Protein AF-A0A2E0R058-F1 (afdb_monomer_lite)

Radius of gyration: 31.72 Å; chains: 1; bounding box: 50×105×116 Å

Secondary structure (DSSP, 8-state):
--SSSSSSTTHHHHHHHHHHHHHHHHHHHHTTTTS--S-TTS-TTSHHHHHHHHHHHHHHHHHHTT--TT---TTS-----S---S------------------------------HHHHHHHHHHHHHHHHHS---SSPPPHHHHHHHHHHHHHHHHHHHHH-TT-HHHHHHHHHHHH-GGGT--HHHHHHHHHHHHHHHHHHTT-SS-SHHHHHHHHHHHHHHHHHHHHHHHTTPPPPHHHHHHHHHHHHHHHHHHHHHHHHHHHTT-GGGS-HHHHHHHHHHHHHHHHHHHHHHHHHHHHHHHHHHHHHHHHHHHTSS----

Foldseek 3Di:
DPPPVVVCPVVVVVVVVVVVVVVVVVVCVVVVNPPPDPCPPVLFPDPNLLVVLVVCLVVLVCVVCVLPLDCPPPPQPDPPPDPDDDDDDDDDDDDDDDDDDDDDDDDDPDPPDDDDPVRVVVVVVSVVVNVVSHDPDPDDQDPVNLLVSLVVSLVSLVSSCRSPVLDQSSLVSNLCLCCDVVSVHDPVSPVVSLVSLVVLLVVLVVDDADLRSLLSNLVSLVSNLCSVCVVCVVVVHQDALVSLVVSLVRSVVSLVSSVVNVVVCVVVCNLVVDDPVVNVVSVVSSVVSVVVSVVSVVSNVVNVVVVVVVVVVVVVVVVPPPPDD

Sequence (325 aa):
MNDLTKKSLWVIPVVAGVLLTASATGSLYDAGNLRHGNNVFAIERSAYGRLLARLSETTIDRVWHLGVEQIVPHNIPGHSDSHAGDTGHEHCDHDHGVCEHDDGHDEHVAKGPRKSPIEATKAWFDEMRVVKYTRTNPYAISERHSQMVKREIEEMLLKSYRMDPTHYGAYNSYHLFLTTYDFGGNDKKREHARLIAERTIAEVFKEKEDPEPWLTAASAAMNLFLLDTEKFTVEDKPIPSDILKLHQSRVGYCLAQFDQLQKQSEKLGIWENLSTERQIEITQRQRFAERTFVQFEAMIARADAAKSANDEGEVATSNGDEADN

Structure (mmCIF, N/CA/C/O backbone):
data_AF-A0A2E0R058-F1
#
_entry.id   AF-A0A2E0R058-F1
#
loop_
_atom_site.group_PDB
_atom_site.id
_atom_site.type_symbol
_atom_site.label_atom_id
_atom_site.label_alt_id
_atom_site.label_comp_id
_atom_site.label_asym_id
_atom_site.label_entity_id
_atom_site.label_seq_id
_atom_site.pdbx_PDB_ins_code
_atom_site.Cartn_x
_atom_site.Cartn_y
_atom_site.Cartn_z
_atom_site.occupancy
_atom_site.B_iso_or_equiv
_atom_site.auth_seq_id
_atom_site.auth_comp_id
_atom_site.auth_asym_id
_atom_site.auth_atom_id
_atom_site.pdbx_PDB_model_num
ATOM 1 N N . MET A 1 1 ? -2.812 -36.064 64.412 1.00 47.09 1 MET A N 1
ATOM 2 C CA . MET A 1 1 ? -3.807 -35.643 63.398 1.00 47.09 1 MET A CA 1
ATOM 3 C C . MET A 1 1 ? -4.156 -34.188 63.685 1.00 47.09 1 MET A C 1
ATOM 5 O O . MET A 1 1 ? -4.533 -33.927 64.811 1.00 47.09 1 MET A O 1
ATOM 9 N N . ASN A 1 2 ? -4.013 -33.169 62.842 1.00 48.72 2 ASN A N 1
ATOM 10 C CA . ASN A 1 2 ? -3.582 -33.033 61.453 1.00 48.72 2 ASN A CA 1
ATOM 11 C C . ASN A 1 2 ? -3.082 -31.582 61.291 1.00 48.72 2 ASN A C 1
ATOM 13 O O . ASN A 1 2 ? -3.895 -30.679 61.130 1.00 48.72 2 ASN A O 1
ATOM 17 N N . ASP A 1 3 ? -1.768 -31.357 61.349 1.00 51.78 3 ASP A N 1
ATOM 18 C CA . ASP A 1 3 ? -1.159 -30.042 61.051 1.00 51.78 3 ASP A CA 1
ATOM 19 C C . ASP A 1 3 ? -0.468 -30.028 59.668 1.00 51.78 3 ASP A C 1
ATOM 21 O O . ASP A 1 3 ? -0.062 -28.997 59.136 1.00 51.78 3 ASP A O 1
ATOM 25 N N . LEU A 1 4 ? -0.406 -31.202 59.026 1.00 50.75 4 LEU A N 1
ATOM 26 C CA . LEU A 1 4 ? 0.115 -31.401 57.672 1.00 50.75 4 LEU A CA 1
ATOM 27 C C . LEU A 1 4 ? -0.908 -31.086 56.568 1.00 50.75 4 LEU A C 1
ATOM 29 O O . LEU A 1 4 ? -0.511 -30.830 55.437 1.00 50.75 4 LEU A O 1
ATOM 33 N N . THR A 1 5 ? -2.210 -31.031 56.871 1.00 54.72 5 THR A N 1
ATOM 34 C CA . THR A 1 5 ? -3.259 -30.777 55.862 1.00 54.72 5 THR A CA 1
ATOM 35 C C . THR A 1 5 ? -3.515 -29.293 55.590 1.00 54.72 5 THR A C 1
ATOM 37 O O . THR A 1 5 ? -4.062 -28.954 54.546 1.00 54.72 5 THR A O 1
ATOM 40 N N . LYS A 1 6 ? -3.090 -28.377 56.473 1.00 52.78 6 LYS A N 1
ATOM 41 C CA . LYS A 1 6 ? -3.271 -26.925 56.266 1.00 52.78 6 LYS A CA 1
ATOM 42 C C . LYS A 1 6 ? -2.183 -26.288 55.399 1.00 52.78 6 LYS A C 1
ATOM 44 O O . LYS A 1 6 ? -2.440 -25.275 54.754 1.00 52.78 6 LYS A O 1
ATOM 49 N N . LYS A 1 7 ? -0.987 -26.886 55.333 1.00 52.06 7 LYS A N 1
ATOM 50 C CA . LYS A 1 7 ? 0.132 -26.356 54.533 1.00 52.06 7 LYS A CA 1
ATOM 51 C C . LYS A 1 7 ? 0.080 -26.755 53.052 1.00 52.06 7 LYS A C 1
ATOM 53 O O . LYS A 1 7 ? 0.729 -26.098 52.248 1.00 52.06 7 LYS A O 1
ATOM 58 N N . SER A 1 8 ? -0.716 -27.759 52.666 1.00 54.31 8 SER A N 1
ATOM 59 C CA . SER A 1 8 ? -0.834 -28.178 51.257 1.00 54.31 8 SER A CA 1
ATOM 60 C C . SER A 1 8 ? -1.959 -27.480 50.481 1.00 54.31 8 SER A C 1
ATOM 62 O O . SER A 1 8 ? -1.990 -27.571 49.256 1.00 54.31 8 SER A O 1
ATOM 64 N N . LEU A 1 9 ? -2.871 -26.765 51.153 1.00 55.97 9 LEU A N 1
ATOM 65 C CA . LEU A 1 9 ? -4.030 -26.147 50.494 1.00 55.97 9 LEU A CA 1
ATOM 66 C C . LEU A 1 9 ? -3.643 -24.946 49.608 1.00 55.97 9 LEU A C 1
ATOM 68 O O . LEU A 1 9 ? -4.310 -24.674 48.617 1.00 55.97 9 LEU A O 1
ATOM 72 N N . TRP A 1 10 ? -2.534 -24.270 49.917 1.00 58.44 10 TRP A N 1
ATOM 73 C CA . TRP A 1 10 ? -2.032 -23.121 49.149 1.00 58.44 10 TRP A CA 1
ATOM 74 C C . TRP A 1 10 ? -1.230 -23.514 47.904 1.00 58.44 10 TRP A C 1
ATOM 76 O O . TRP A 1 10 ? -1.052 -22.698 47.007 1.00 58.44 10 TRP A O 1
ATOM 86 N N . VAL A 1 11 ? -0.780 -24.768 47.812 1.00 70.06 11 VAL A N 1
ATOM 87 C CA . VAL A 1 11 ? -0.020 -25.258 46.651 1.00 70.06 11 VAL A CA 1
ATOM 88 C C . VAL A 1 11 ? -0.934 -25.406 45.433 1.00 70.06 11 VAL A C 1
ATOM 90 O O . VAL A 1 11 ? -0.530 -25.107 44.315 1.00 70.06 11 VAL A O 1
ATOM 93 N N . ILE A 1 12 ? -2.190 -25.797 45.653 1.00 71.06 12 ILE A N 1
ATOM 94 C CA . ILE A 1 12 ? -3.177 -26.031 44.593 1.00 71.06 12 ILE A CA 1
ATOM 95 C C . ILE A 1 12 ? -3.471 -24.761 43.768 1.00 71.06 12 ILE A C 1
ATOM 97 O O . ILE A 1 12 ? -3.334 -24.831 42.546 1.00 71.06 12 ILE A O 1
ATOM 101 N N . PRO A 1 13 ? -3.810 -23.593 44.355 1.00 72.06 13 PRO A N 1
ATOM 102 C CA . PRO A 1 13 ? -4.048 -22.381 43.570 1.00 72.06 13 PRO A CA 1
ATOM 103 C C . PRO A 1 13 ? -2.780 -21.847 42.892 1.00 72.06 13 PRO A C 1
ATOM 105 O O . PRO A 1 13 ? -2.871 -21.301 41.797 1.00 72.06 13 PRO A O 1
ATOM 108 N N . VAL A 1 14 ? -1.596 -22.043 43.484 1.00 75.12 14 VAL A N 1
ATOM 109 C CA . VAL A 1 14 ? -0.322 -21.633 42.866 1.00 75.12 14 VAL A CA 1
ATOM 110 C C . VAL A 1 14 ? -0.016 -22.487 41.638 1.00 75.12 14 VAL A C 1
ATOM 112 O O . VAL A 1 14 ? 0.281 -21.947 40.576 1.00 75.12 14 VAL A O 1
ATOM 115 N N . VAL A 1 15 ? -0.149 -23.811 41.742 1.00 77.38 15 VAL A N 1
ATOM 116 C CA . VAL A 1 15 ? 0.064 -24.725 40.611 1.00 77.38 15 VAL A CA 1
ATOM 117 C C . VAL A 1 15 ? -0.988 -24.502 39.521 1.00 77.38 15 VAL A C 1
ATOM 119 O O . VAL A 1 15 ? -0.637 -24.455 38.344 1.00 77.38 15 VAL A O 1
ATOM 122 N N . ALA A 1 16 ? -2.252 -24.278 39.893 1.00 74.00 16 ALA A N 1
ATOM 123 C CA . ALA A 1 16 ? -3.308 -23.932 38.942 1.00 74.00 16 ALA A CA 1
ATOM 124 C C . ALA A 1 16 ? -3.036 -22.593 38.234 1.00 74.00 16 ALA A C 1
ATOM 126 O O . ALA A 1 16 ? -3.212 -22.502 37.022 1.00 74.00 16 ALA A O 1
ATOM 127 N N . GLY A 1 17 ? -2.548 -21.579 38.957 1.00 70.31 17 GLY A N 1
ATOM 128 C CA . GLY A 1 17 ? -2.149 -20.295 38.380 1.00 70.31 17 GLY A CA 1
ATOM 129 C C . GLY A 1 17 ? -0.985 -20.431 37.398 1.00 70.31 17 GLY A C 1
ATOM 130 O O . GLY A 1 17 ? -1.048 -19.896 36.293 1.00 70.31 17 GLY A O 1
ATOM 131 N N . VAL A 1 18 ? 0.046 -21.205 37.750 1.00 75.88 18 VAL A N 1
ATOM 132 C CA . VAL A 1 18 ? 1.195 -21.467 36.865 1.00 75.88 18 VAL A CA 1
ATOM 133 C C . VAL A 1 18 ? 0.761 -22.220 35.606 1.00 75.88 18 VAL A C 1
ATOM 135 O O . VAL A 1 18 ? 1.152 -21.830 34.510 1.00 75.88 18 VAL A O 1
ATOM 138 N N . LEU A 1 19 ? -0.095 -23.239 35.732 1.00 74.00 19 LEU A N 1
ATOM 139 C CA . LEU A 1 19 ? -0.622 -23.990 34.587 1.00 74.00 19 LEU A CA 1
ATOM 140 C C . LEU A 1 19 ? -1.511 -23.129 33.679 1.00 74.00 19 LEU A C 1
ATOM 142 O O . LEU A 1 19 ? -1.370 -23.188 32.459 1.00 74.00 19 LEU A O 1
ATOM 146 N N . LEU A 1 20 ? -2.373 -22.281 34.249 1.00 72.94 20 LEU A N 1
ATOM 147 C CA . LEU A 1 20 ? -3.177 -21.324 33.481 1.00 72.94 20 LEU A CA 1
ATOM 148 C C . LEU A 1 20 ? -2.287 -20.338 32.722 1.00 72.94 20 LEU A C 1
ATOM 150 O O . LEU A 1 20 ? -2.477 -20.140 31.524 1.00 72.94 20 LEU A O 1
ATOM 154 N N . THR A 1 21 ? -1.261 -19.798 33.379 1.00 68.00 21 THR A N 1
ATOM 155 C CA . THR A 1 21 ? -0.327 -18.854 32.750 1.00 68.00 21 THR A CA 1
ATOM 156 C C . THR A 1 21 ? 0.491 -19.534 31.651 1.00 68.00 21 THR A C 1
ATOM 158 O O . THR A 1 21 ? 0.662 -18.958 30.578 1.00 68.00 21 THR A O 1
ATOM 161 N N . ALA A 1 22 ? 0.938 -20.775 31.869 1.00 67.44 22 ALA A N 1
ATOM 162 C CA . ALA A 1 22 ? 1.669 -21.580 30.889 1.00 67.44 22 ALA A CA 1
ATOM 163 C C . ALA A 1 22 ? 0.804 -21.950 29.670 1.00 67.44 22 ALA A C 1
ATOM 165 O O . ALA A 1 22 ? 1.270 -21.881 28.538 1.00 67.44 22 ALA A O 1
ATOM 166 N N . SER A 1 23 ? -0.473 -22.284 29.878 1.00 65.81 23 SER A N 1
ATOM 167 C CA . SER A 1 23 ? -1.405 -22.580 28.779 1.00 65.81 23 SER A CA 1
ATOM 168 C C . SER A 1 23 ? -1.752 -21.333 27.956 1.00 65.81 23 SER A C 1
ATOM 170 O O . SER A 1 23 ? -1.737 -21.379 26.726 1.00 65.81 23 SER A O 1
ATOM 172 N N . ALA A 1 24 ? -1.968 -20.191 28.618 1.00 62.81 24 ALA A N 1
ATOM 173 C CA . ALA A 1 24 ? -2.208 -18.915 27.955 1.00 62.81 24 ALA A CA 1
ATOM 174 C C . ALA A 1 24 ? -0.978 -18.472 27.147 1.00 62.81 24 ALA A C 1
ATOM 176 O O . ALA A 1 24 ? -1.108 -18.117 25.976 1.00 62.81 24 ALA A O 1
ATOM 177 N N . THR A 1 25 ? 0.223 -18.568 27.728 1.00 58.34 25 THR A N 1
ATOM 178 C CA . THR A 1 25 ? 1.480 -18.248 27.028 1.00 58.34 25 THR A CA 1
ATOM 179 C C . THR A 1 25 ? 1.792 -19.224 25.899 1.00 58.34 25 THR A C 1
ATOM 181 O O . THR A 1 25 ? 2.236 -18.772 24.849 1.00 58.34 25 THR A O 1
ATOM 184 N N . GLY A 1 26 ? 1.486 -20.516 26.047 1.00 59.69 26 GLY A N 1
ATOM 185 C CA . GLY A 1 26 ? 1.586 -21.501 24.965 1.00 59.69 26 GLY A CA 1
ATOM 186 C C . GLY A 1 26 ? 0.698 -21.142 23.771 1.00 59.69 26 GLY A C 1
ATOM 187 O O . GLY A 1 26 ? 1.184 -21.089 22.645 1.00 59.69 26 GLY A O 1
ATOM 188 N N . SER A 1 27 ? -0.564 -20.768 24.017 1.00 58.78 27 SER A N 1
ATOM 189 C CA . SER A 1 27 ? -1.477 -20.337 22.944 1.00 58.78 27 SER A CA 1
ATOM 190 C C . SER A 1 27 ? -1.024 -19.045 22.247 1.00 58.78 27 SER A C 1
ATOM 192 O O . SER A 1 27 ? -1.210 -18.883 21.042 1.00 58.78 27 SER A O 1
ATOM 194 N N . LEU A 1 28 ? -0.367 -18.138 22.981 1.00 52.81 28 LEU A N 1
ATOM 195 C CA . LEU A 1 28 ? 0.214 -16.910 22.431 1.00 52.81 28 LEU A CA 1
ATOM 196 C C . LEU A 1 28 ? 1.496 -17.179 21.627 1.00 52.81 28 LEU A C 1
ATOM 198 O O . LEU A 1 28 ? 1.813 -16.422 20.704 1.00 52.81 28 LEU A O 1
ATOM 202 N N . TYR A 1 29 ? 2.223 -18.246 21.966 1.00 53.34 29 TYR A N 1
ATOM 203 C CA . TYR A 1 29 ? 3.424 -18.680 21.258 1.00 53.34 29 TYR A CA 1
ATOM 204 C C . TYR A 1 29 ? 3.069 -19.342 19.923 1.00 53.34 29 TYR A C 1
ATOM 206 O O . TYR A 1 29 ? 3.609 -18.943 18.891 1.00 53.34 29 TYR A O 1
ATOM 214 N N . ASP A 1 30 ? 2.092 -20.254 19.924 1.00 52.00 30 ASP A N 1
ATOM 215 C CA . ASP A 1 30 ? 1.587 -20.908 18.707 1.00 52.00 30 ASP A CA 1
ATOM 216 C C . ASP A 1 30 ? 0.900 -19.919 17.750 1.00 52.00 30 ASP A C 1
ATOM 218 O O . ASP A 1 30 ? 0.968 -20.078 16.533 1.00 52.00 30 ASP A O 1
ATOM 222 N N . ALA A 1 31 ? 0.317 -18.833 18.272 1.00 56.31 31 ALA A N 1
ATOM 223 C CA . ALA A 1 31 ? -0.240 -17.744 17.465 1.00 56.31 31 ALA A CA 1
ATOM 224 C C . ALA A 1 31 ? 0.822 -16.817 16.827 1.00 56.31 31 ALA A C 1
ATOM 226 O O . ALA A 1 31 ? 0.469 -15.863 16.131 1.00 56.31 31 ALA A O 1
ATOM 227 N N . GLY A 1 32 ? 2.120 -17.038 17.074 1.00 43.53 32 GLY A N 1
ATOM 228 C CA . GLY A 1 32 ? 3.204 -16.199 16.549 1.00 43.53 32 GLY A CA 1
ATOM 229 C C . GLY A 1 32 ? 3.298 -14.799 17.178 1.00 43.53 32 GLY A C 1
ATOM 230 O O . GLY A 1 32 ? 4.091 -13.974 16.718 1.00 43.53 32 GLY A O 1
ATOM 231 N N . ASN A 1 33 ? 2.534 -14.531 18.244 1.00 49.38 33 ASN A N 1
ATOM 232 C CA . ASN A 1 33 ? 2.459 -13.232 18.924 1.00 49.38 33 ASN A CA 1
ATOM 233 C C . ASN A 1 33 ? 3.582 -13.004 19.954 1.00 49.38 33 ASN A C 1
ATOM 235 O O . ASN A 1 33 ? 3.730 -11.892 20.453 1.00 49.38 33 ASN A O 1
ATOM 239 N N . LEU A 1 34 ? 4.399 -14.023 20.250 1.00 44.69 34 LEU A N 1
ATOM 240 C CA . LEU A 1 34 ? 5.554 -13.942 21.160 1.00 44.69 34 LEU A CA 1
ATOM 241 C C . LEU A 1 34 ? 6.915 -13.951 20.443 1.00 44.69 34 LEU A C 1
ATOM 243 O O . LEU A 1 34 ? 7.946 -14.253 21.050 1.00 44.69 34 LEU A O 1
ATOM 247 N N . ARG A 1 35 ? 6.975 -13.563 19.161 1.00 44.94 35 ARG A N 1
ATOM 248 C CA . ARG A 1 35 ? 8.249 -13.056 18.630 1.00 44.94 35 ARG A CA 1
ATOM 249 C C . ARG A 1 35 ? 8.617 -11.830 19.465 1.00 44.94 35 ARG A C 1
ATOM 251 O O . ARG A 1 35 ? 7.811 -10.913 19.545 1.00 44.94 35 ARG A O 1
ATOM 258 N N . HIS A 1 36 ? 9.798 -11.843 20.088 1.00 42.72 36 HIS A N 1
ATOM 259 C CA . HIS A 1 36 ? 10.403 -10.739 20.848 1.00 42.72 36 HIS A CA 1
ATOM 260 C C . HIS A 1 36 ? 10.494 -9.449 19.999 1.00 42.72 36 HIS A C 1
ATOM 262 O O . HIS A 1 36 ? 11.551 -9.065 19.508 1.00 42.72 36 HIS A O 1
ATOM 268 N N . GLY A 1 37 ? 9.363 -8.792 19.775 1.00 48.62 37 GLY A N 1
ATOM 269 C CA . GLY A 1 37 ? 9.267 -7.380 19.460 1.00 48.62 37 GLY A CA 1
ATOM 270 C C . GLY A 1 37 ? 9.041 -6.638 20.769 1.00 48.62 37 GLY A C 1
ATOM 271 O O . GLY A 1 37 ? 8.449 -7.186 21.698 1.00 48.62 37 GLY A O 1
ATOM 272 N N . ASN A 1 38 ? 9.495 -5.392 20.854 1.00 56.06 38 ASN A N 1
ATOM 273 C CA . ASN A 1 38 ? 9.274 -4.501 21.997 1.00 56.06 38 ASN A CA 1
ATOM 274 C C . ASN A 1 38 ? 7.786 -4.091 22.149 1.00 56.06 38 ASN A C 1
ATOM 276 O O . ASN A 1 38 ? 7.480 -2.922 22.363 1.00 56.06 38 ASN A O 1
ATOM 280 N N . ASN A 1 39 ? 6.843 -5.029 22.031 1.00 64.50 39 ASN A N 1
ATOM 281 C CA . ASN A 1 39 ? 5.405 -4.821 22.160 1.00 64.50 39 ASN A CA 1
ATOM 282 C C . ASN A 1 39 ? 4.930 -5.171 23.582 1.00 64.50 39 ASN A C 1
ATOM 284 O O . ASN A 1 39 ? 4.022 -5.976 23.775 1.00 64.50 39 ASN A O 1
ATOM 288 N N . VAL A 1 40 ? 5.578 -4.579 24.591 1.00 65.75 40 VAL A N 1
ATOM 289 C CA . VAL A 1 40 ? 5.377 -4.893 26.024 1.00 65.75 40 VAL A CA 1
ATOM 290 C C . VAL A 1 40 ? 3.920 -4.699 26.471 1.00 65.75 40 VAL A C 1
ATOM 292 O O . VAL A 1 40 ? 3.457 -5.373 27.384 1.00 65.75 40 VAL A O 1
ATOM 295 N N . PHE A 1 41 ? 3.180 -3.818 25.796 1.00 75.56 41 PHE A N 1
ATOM 296 C CA . PHE A 1 41 ? 1.783 -3.501 26.104 1.00 75.56 41 PHE A CA 1
ATOM 297 C C . PHE A 1 41 ? 0.771 -4.101 25.118 1.00 75.56 41 PHE A C 1
ATOM 299 O O . PHE A 1 41 ? -0.396 -3.726 25.163 1.00 75.56 41 PHE A O 1
ATOM 306 N N . ALA A 1 42 ? 1.202 -4.985 24.210 1.00 78.25 42 ALA A N 1
ATOM 307 C CA . ALA A 1 42 ? 0.355 -5.525 23.142 1.00 78.25 42 ALA A CA 1
ATOM 308 C C . ALA A 1 42 ? -0.369 -4.431 22.320 1.00 78.25 42 ALA A C 1
ATOM 310 O O . ALA A 1 42 ? -1.472 -4.643 21.826 1.00 78.25 42 ALA A O 1
ATOM 311 N N . ILE A 1 43 ? 0.242 -3.247 22.181 1.00 83.00 43 ILE A N 1
ATOM 312 C CA . ILE A 1 43 ? -0.334 -2.111 21.450 1.00 83.00 43 ILE A CA 1
ATOM 313 C C . ILE A 1 43 ? -0.323 -2.397 19.951 1.00 83.00 43 ILE A C 1
ATOM 315 O O . ILE A 1 43 ? -1.307 -2.095 19.276 1.00 83.00 43 ILE A O 1
ATOM 319 N N . GLU A 1 44 ? 0.753 -2.985 19.420 1.00 85.56 44 GLU A N 1
ATOM 320 C CA . GLU A 1 44 ? 0.813 -3.314 17.993 1.00 85.56 44 GLU A CA 1
ATOM 321 C C . GLU A 1 44 ? -0.330 -4.267 17.628 1.00 85.56 44 GLU A C 1
ATOM 323 O O . GLU A 1 44 ? -0.535 -5.274 18.308 1.00 85.56 44 GLU A O 1
ATOM 328 N N . ARG A 1 45 ? -1.064 -3.943 16.555 1.00 83.62 45 ARG A N 1
ATOM 329 C CA . ARG A 1 45 ? -2.203 -4.709 16.020 1.00 83.62 45 ARG A CA 1
ATOM 330 C C . ARG A 1 45 ? -3.441 -4.769 16.923 1.00 83.62 45 ARG A C 1
ATOM 332 O O . ARG A 1 45 ? -4.419 -5.416 16.560 1.00 83.62 45 ARG A O 1
ATOM 339 N N . SER A 1 46 ? -3.435 -4.087 18.068 1.00 85.06 46 SER A N 1
ATOM 340 C CA . SER A 1 46 ? -4.635 -3.894 18.893 1.00 85.06 46 SER A CA 1
ATOM 341 C C . SER A 1 46 ? -5.533 -2.793 18.325 1.00 85.06 46 SER A C 1
ATOM 343 O O . SER A 1 46 ? -5.083 -1.975 17.525 1.00 85.06 46 SER A O 1
ATOM 345 N N . ALA A 1 47 ? -6.776 -2.690 18.805 1.00 82.88 47 ALA A N 1
ATOM 346 C CA . ALA A 1 47 ? -7.663 -1.572 18.469 1.00 82.88 47 ALA A CA 1
ATOM 347 C C . ALA A 1 47 ? -7.031 -0.197 18.781 1.00 82.88 47 ALA A C 1
ATOM 349 O O . ALA A 1 47 ? -7.164 0.743 17.999 1.00 82.88 47 ALA A O 1
ATOM 350 N N . TYR A 1 48 ? -6.273 -0.092 19.881 1.00 85.00 48 TYR A N 1
ATOM 351 C CA . TYR A 1 48 ? -5.514 1.117 20.211 1.00 85.00 48 TYR A CA 1
ATOM 352 C C . TYR A 1 48 ? -4.368 1.363 19.228 1.00 85.00 48 TYR A C 1
ATOM 354 O O . TYR A 1 48 ? -4.146 2.501 18.827 1.00 85.00 48 TYR A O 1
ATOM 362 N N . GLY A 1 49 ? -3.670 0.307 18.804 1.00 84.75 49 GLY A N 1
ATOM 363 C CA . GLY A 1 49 ? -2.667 0.378 17.744 1.00 84.75 49 GLY A CA 1
ATOM 364 C C . GLY A 1 49 ? -3.257 0.922 16.447 1.00 84.75 49 GLY A C 1
ATOM 365 O O . GLY A 1 49 ? -2.730 1.890 15.909 1.00 84.75 49 GLY A O 1
ATOM 366 N N . ARG A 1 50 ? -4.398 0.384 16.002 1.00 85.75 50 ARG A N 1
ATOM 367 C CA . ARG A 1 50 ? -5.110 0.861 14.803 1.00 85.75 50 ARG A CA 1
ATOM 368 C C . ARG A 1 50 ? -5.486 2.338 14.897 1.00 85.75 50 ARG A C 1
ATOM 370 O O . ARG A 1 50 ? -5.233 3.104 13.969 1.00 85.75 50 ARG A O 1
ATOM 377 N N . LEU A 1 51 ? -6.006 2.770 16.048 1.00 84.69 51 LEU A N 1
ATOM 378 C CA . LEU A 1 51 ? -6.305 4.182 16.291 1.00 84.69 51 LEU A CA 1
ATOM 379 C C . LEU A 1 51 ? -5.044 5.056 16.209 1.00 84.69 51 LEU A C 1
ATOM 381 O O . LEU A 1 51 ? -5.057 6.096 15.555 1.00 84.69 51 LEU A O 1
ATOM 385 N N . LEU A 1 52 ? -3.948 4.641 16.849 1.00 84.06 52 LEU A N 1
ATOM 386 C CA . LEU A 1 52 ? -2.684 5.382 16.831 1.00 84.06 52 LEU A CA 1
ATOM 387 C C . LEU A 1 52 ? -2.056 5.432 15.431 1.00 84.06 52 LEU A C 1
ATOM 389 O O . LEU A 1 52 ? -1.554 6.485 15.035 1.00 84.06 52 LEU A O 1
ATOM 393 N N . ALA A 1 53 ? -2.121 4.337 14.669 1.00 84.88 53 ALA A N 1
ATOM 394 C CA . ALA A 1 53 ? -1.680 4.289 13.278 1.00 84.88 53 ALA A CA 1
ATOM 395 C C . ALA A 1 53 ? -2.454 5.309 12.435 1.00 84.88 53 ALA A C 1
ATOM 397 O O . ALA A 1 53 ? -1.853 6.136 11.751 1.00 84.88 53 ALA A O 1
ATOM 398 N N . ARG A 1 54 ? -3.780 5.348 12.579 1.00 82.06 54 ARG A N 1
ATOM 399 C CA . ARG A 1 54 ? -4.630 6.305 11.868 1.00 82.06 54 ARG A CA 1
ATOM 400 C C . ARG A 1 54 ? -4.358 7.757 12.263 1.00 82.06 54 ARG A C 1
ATOM 402 O O . ARG A 1 54 ? -4.228 8.623 11.406 1.00 82.06 54 ARG A O 1
ATOM 409 N N . LEU A 1 55 ? -4.180 8.037 13.554 1.00 80.44 55 LEU A N 1
ATOM 410 C CA . LEU A 1 55 ? -3.812 9.380 14.024 1.00 80.44 55 LEU A CA 1
ATOM 411 C C . LEU A 1 55 ? -2.445 9.836 13.490 1.00 80.44 55 LEU A C 1
ATOM 413 O O . LEU A 1 55 ? -2.223 11.033 13.287 1.00 80.44 55 LEU A O 1
ATOM 417 N N . SER A 1 56 ? -1.534 8.895 13.236 1.00 76.62 56 SER A N 1
ATOM 418 C CA . SER A 1 56 ? -0.213 9.205 12.690 1.00 76.62 56 SER A CA 1
ATOM 419 C C . SER A 1 56 ? -0.229 9.602 11.208 1.00 76.62 56 SER A C 1
ATOM 421 O O . SER A 1 56 ? 0.727 10.237 10.770 1.00 76.62 56 SER A O 1
ATOM 423 N N . GLU A 1 57 ? -1.305 9.332 10.458 1.00 70.25 57 GLU A N 1
ATOM 424 C CA . GLU A 1 57 ? -1.424 9.646 9.022 1.00 70.25 57 GLU A CA 1
ATOM 425 C C . GLU A 1 57 ? -1.202 11.140 8.737 1.00 70.25 57 GLU A C 1
ATOM 427 O O . GLU A 1 57 ? -0.400 11.504 7.884 1.00 70.25 57 GLU A O 1
ATOM 432 N N . THR A 1 58 ? -1.784 12.024 9.554 1.00 63.28 58 THR A N 1
ATOM 433 C CA . THR A 1 58 ? -1.576 13.485 9.453 1.00 63.28 58 THR A CA 1
ATOM 434 C C . THR A 1 58 ? -0.132 13.917 9.719 1.00 63.28 58 THR A C 1
ATOM 436 O O . THR A 1 58 ? 0.346 14.936 9.220 1.00 63.28 58 THR A O 1
ATOM 439 N N . THR A 1 59 ? 0.583 13.154 10.546 1.00 60.78 59 THR A N 1
ATOM 440 C CA . THR A 1 59 ? 1.983 13.428 10.876 1.00 60.78 59 THR A CA 1
ATOM 441 C C . THR A 1 59 ? 2.899 12.912 9.773 1.00 60.78 59 THR A C 1
ATOM 443 O O . THR A 1 59 ? 3.913 13.547 9.497 1.00 60.78 59 THR A O 1
ATOM 446 N N . ILE A 1 60 ? 2.512 11.809 9.133 1.00 60.00 60 ILE A N 1
ATOM 447 C CA . ILE A 1 60 ? 3.171 11.202 7.981 1.00 60.00 60 ILE A CA 1
ATOM 448 C C . ILE A 1 60 ? 3.034 12.088 6.739 1.00 60.00 60 ILE A C 1
ATOM 450 O O . ILE A 1 60 ? 4.048 12.369 6.115 1.00 60.00 60 ILE A O 1
ATOM 454 N N . ASP A 1 61 ? 1.840 12.599 6.436 1.00 57.69 61 ASP A N 1
ATOM 455 C CA . ASP A 1 61 ? 1.586 13.521 5.317 1.00 57.69 61 ASP A CA 1
ATOM 456 C C . ASP A 1 61 ? 2.433 14.806 5.423 1.00 57.69 61 ASP A C 1
ATOM 458 O O . ASP A 1 61 ? 3.151 15.192 4.499 1.00 57.69 61 ASP A O 1
ATOM 462 N N . ARG A 1 62 ? 2.492 15.392 6.630 1.00 56.59 62 ARG A N 1
ATOM 463 C CA . ARG A 1 62 ? 3.368 16.537 6.952 1.00 56.59 62 ARG A CA 1
ATOM 464 C C . ARG A 1 62 ? 4.840 16.257 6.642 1.00 56.59 62 ARG A C 1
ATOM 466 O O . ARG A 1 62 ? 5.577 17.129 6.194 1.00 56.59 62 ARG A O 1
ATOM 473 N N . VAL A 1 63 ? 5.270 15.048 6.963 1.00 56.62 63 VAL A N 1
ATOM 474 C CA . VAL A 1 63 ? 6.639 14.563 6.823 1.00 56.62 63 VAL A CA 1
ATOM 475 C C . VAL A 1 63 ? 6.968 14.218 5.365 1.00 56.62 63 VAL A C 1
ATOM 477 O O . VAL A 1 63 ? 8.091 14.448 4.916 1.00 56.62 63 VAL A O 1
ATOM 480 N N . TRP A 1 64 ? 5.977 13.717 4.627 1.00 58.47 64 TRP A N 1
ATOM 481 C CA . TRP A 1 64 ? 6.060 13.309 3.229 1.00 58.47 64 TRP A CA 1
ATOM 482 C C . TRP A 1 64 ? 6.329 14.489 2.299 1.00 58.47 64 TRP A C 1
ATOM 484 O O . TRP A 1 64 ? 7.148 14.413 1.387 1.00 58.47 64 TRP A O 1
ATOM 494 N N . HIS A 1 65 ? 5.720 15.629 2.606 1.00 57.38 65 HIS A N 1
ATOM 495 C CA . HIS A 1 65 ? 5.973 16.889 1.926 1.00 57.38 65 HIS A CA 1
ATOM 496 C C . HIS A 1 65 ? 7.289 17.562 2.357 1.00 57.38 65 HIS A C 1
ATOM 498 O O . HIS A 1 65 ? 7.448 18.748 2.117 1.00 57.38 65 HIS A O 1
ATOM 504 N N . LEU A 1 66 ? 8.230 16.849 2.999 1.00 51.62 66 LEU A N 1
ATOM 505 C CA . LEU A 1 66 ? 9.460 17.399 3.607 1.00 51.62 66 LEU A CA 1
ATOM 506 C C . LEU A 1 66 ? 9.196 18.479 4.669 1.00 51.62 66 LEU A C 1
ATOM 508 O O . LEU A 1 66 ? 10.117 19.185 5.070 1.00 51.62 66 LEU A O 1
ATOM 512 N N . GLY A 1 67 ? 7.945 18.621 5.117 1.00 42.28 67 GLY A N 1
ATOM 513 C CA . GLY A 1 67 ? 7.461 19.903 5.595 1.00 42.28 67 GLY A CA 1
ATOM 514 C C . GLY A 1 67 ? 7.725 20.973 4.543 1.00 42.28 67 GLY A C 1
ATOM 515 O O . GLY A 1 67 ? 8.667 21.739 4.708 1.00 42.28 67 GLY A O 1
ATOM 516 N N . VAL A 1 68 ? 6.920 21.050 3.471 1.00 40.62 68 VAL A N 1
ATOM 517 C CA . VAL A 1 68 ? 6.927 22.242 2.619 1.00 40.62 68 VAL A CA 1
ATOM 518 C C . VAL A 1 68 ? 6.725 23.386 3.593 1.00 40.62 68 VAL A C 1
ATOM 520 O O . VAL A 1 68 ? 5.688 23.478 4.255 1.00 40.62 68 VAL A O 1
ATOM 523 N N . GLU A 1 69 ? 7.774 24.190 3.712 1.00 45.84 69 GLU A N 1
ATOM 524 C CA . GLU A 1 69 ? 8.017 25.212 4.723 1.00 45.84 69 GLU A CA 1
ATOM 525 C C . GLU A 1 69 ? 7.029 26.392 4.605 1.00 45.84 69 GLU A C 1
ATOM 527 O O . GLU A 1 69 ? 7.344 27.507 5.005 1.00 45.84 69 GLU A O 1
ATOM 532 N N . GLN A 1 70 ? 5.841 26.178 4.023 1.00 37.91 70 GLN A N 1
ATOM 533 C CA . GLN A 1 70 ? 4.848 27.212 3.756 1.00 37.91 70 GLN A CA 1
ATOM 534 C C . GLN A 1 70 ? 3.437 26.728 3.375 1.00 37.91 70 GLN A C 1
ATOM 536 O O . GLN A 1 70 ? 2.642 27.544 2.920 1.00 37.91 70 GLN A O 1
ATOM 541 N N . ILE A 1 71 ? 3.054 25.458 3.566 1.00 41.25 71 ILE A N 1
ATOM 542 C CA . ILE A 1 71 ? 1.630 25.090 3.420 1.00 41.25 71 ILE A CA 1
ATOM 543 C C . ILE A 1 71 ? 0.986 25.138 4.798 1.00 41.25 71 ILE A C 1
ATOM 545 O O . ILE A 1 71 ? 0.760 24.130 5.466 1.00 41.25 71 ILE A O 1
ATOM 549 N N . VAL A 1 72 ? 0.668 26.360 5.224 1.00 42.19 72 VAL A N 1
ATOM 550 C CA . VAL A 1 72 ? -0.505 26.567 6.069 1.00 42.19 72 VAL A CA 1
ATOM 551 C C . VAL A 1 72 ? -1.648 25.823 5.358 1.00 42.19 72 VAL A C 1
ATOM 553 O O . VAL A 1 72 ? -1.885 26.119 4.186 1.00 42.19 72 VAL A O 1
ATOM 556 N N . PRO A 1 73 ? -2.305 24.816 5.974 1.00 44.69 73 PRO A N 1
ATOM 557 C CA . PRO A 1 73 ? -3.435 24.139 5.348 1.00 44.69 73 PRO A CA 1
ATOM 558 C C . PRO A 1 73 ? -4.365 25.198 4.765 1.00 44.69 73 PRO A C 1
ATOM 560 O O . PRO A 1 73 ? -4.683 26.139 5.487 1.00 44.69 73 PRO A O 1
ATOM 563 N N . HIS A 1 74 ? -4.810 25.062 3.513 1.00 41.59 74 HIS A N 1
ATOM 564 C CA . HIS A 1 74 ? -5.632 26.072 2.814 1.00 41.59 74 HIS A CA 1
ATOM 565 C C . HIS A 1 74 ? -6.952 26.437 3.537 1.00 41.59 74 HIS A C 1
ATOM 567 O O . HIS A 1 74 ? -7.688 27.316 3.105 1.00 41.59 74 HIS A O 1
ATOM 573 N N . ASN A 1 75 ? -7.233 25.776 4.663 1.00 44.19 75 ASN A N 1
ATOM 574 C CA . ASN A 1 75 ? -8.373 25.978 5.547 1.00 44.19 75 ASN A CA 1
ATOM 575 C C . ASN A 1 75 ? -8.031 26.804 6.805 1.00 44.19 75 ASN A C 1
ATOM 577 O O . ASN A 1 75 ? -8.904 27.019 7.645 1.00 44.19 75 ASN A O 1
ATOM 581 N N . ILE A 1 76 ? -6.774 27.215 6.992 1.00 44.69 76 ILE A N 1
ATOM 582 C CA . ILE A 1 76 ? -6.389 28.202 8.002 1.00 44.69 76 ILE A CA 1
ATOM 583 C C . ILE A 1 76 ? -6.275 29.537 7.258 1.00 44.69 76 ILE A C 1
ATOM 585 O O . ILE A 1 76 ? -5.462 29.631 6.339 1.00 44.69 76 ILE A O 1
ATOM 589 N N . PRO A 1 77 ? -7.063 30.564 7.617 1.00 39.53 77 PRO A N 1
ATOM 590 C CA . PRO A 1 77 ? -6.892 31.900 7.066 1.00 39.53 77 PRO A CA 1
ATOM 591 C C . PRO A 1 77 ? -5.542 32.451 7.541 1.00 39.53 77 PRO A C 1
ATOM 593 O O . PRO A 1 77 ? -5.429 33.046 8.610 1.00 39.53 77 PRO A O 1
ATOM 596 N N . GLY A 1 78 ? -4.492 32.178 6.773 1.00 39.31 78 GLY A N 1
ATOM 597 C CA . GLY A 1 78 ? -3.208 32.840 6.910 1.00 39.31 78 GLY A CA 1
ATOM 598 C C . GLY A 1 78 ? -3.323 34.232 6.307 1.00 39.31 78 GLY A C 1
ATOM 599 O O . GLY A 1 78 ? -3.832 34.387 5.201 1.00 39.31 78 GLY A O 1
ATOM 600 N N . HIS A 1 79 ? -2.858 35.250 7.024 1.00 40.41 79 HIS A N 1
ATOM 601 C CA . HIS A 1 79 ? -2.525 36.536 6.421 1.00 40.41 79 HIS A CA 1
ATOM 602 C C . HIS A 1 79 ? -1.356 36.330 5.453 1.00 40.41 79 HIS A C 1
ATOM 604 O O . HIS A 1 79 ? -0.193 36.478 5.818 1.00 40.41 79 HIS A O 1
ATOM 610 N N . SER A 1 80 ? -1.671 35.926 4.229 1.00 37.41 80 SER A N 1
ATOM 611 C CA . SER A 1 80 ? -0.765 35.951 3.090 1.00 37.41 80 SER A CA 1
ATOM 612 C C . SER A 1 80 ? -1.026 37.227 2.294 1.00 37.41 80 SER A C 1
ATOM 614 O O . SER A 1 80 ? -1.539 37.144 1.192 1.00 37.41 80 SER A O 1
ATOM 616 N N . ASP A 1 81 ? -0.718 38.390 2.870 1.00 38.47 81 ASP A N 1
ATOM 617 C CA . ASP A 1 81 ? -0.699 39.676 2.159 1.00 38.47 81 ASP A CA 1
ATOM 618 C C . ASP A 1 81 ? 0.351 40.595 2.799 1.00 38.47 81 ASP A C 1
ATOM 620 O O . ASP A 1 81 ? 0.050 41.466 3.612 1.00 38.47 81 ASP A O 1
ATOM 624 N N . SER A 1 82 ? 1.622 40.374 2.462 1.00 34.91 82 SER A N 1
ATOM 625 C CA . SER A 1 82 ? 2.654 41.419 2.568 1.00 34.91 82 SER A CA 1
ATOM 626 C C . SER A 1 82 ? 3.851 41.214 1.631 1.00 34.91 82 SER A C 1
ATOM 628 O O . SER A 1 82 ? 4.895 41.833 1.822 1.00 34.91 82 SER A O 1
ATOM 630 N N . HIS A 1 83 ? 3.706 40.400 0.580 1.00 37.81 83 HIS A N 1
ATOM 631 C CA . HIS A 1 83 ? 4.699 40.295 -0.490 1.00 37.81 83 HIS A CA 1
ATOM 632 C C . HIS A 1 83 ? 4.015 40.215 -1.859 1.00 37.81 83 HIS A C 1
ATOM 634 O O . HIS A 1 83 ? 4.006 39.176 -2.508 1.00 37.81 83 HIS A O 1
ATOM 640 N N . ALA A 1 84 ? 3.445 41.334 -2.296 1.00 34.38 84 ALA A N 1
ATOM 641 C CA . ALA A 1 84 ? 3.156 41.584 -3.702 1.00 34.38 84 ALA A CA 1
ATOM 642 C C . ALA A 1 84 ? 3.305 43.085 -3.949 1.00 34.38 84 ALA A C 1
ATOM 644 O O . ALA A 1 84 ? 2.463 43.881 -3.542 1.00 34.38 84 ALA A O 1
ATOM 645 N N . GLY A 1 85 ? 4.424 43.474 -4.550 1.00 30.88 85 GLY A N 1
ATOM 646 C CA . GLY A 1 85 ? 4.677 44.870 -4.861 1.00 30.88 85 GLY A CA 1
ATOM 647 C C . GLY A 1 85 ? 6.072 45.140 -5.388 1.00 30.88 85 GLY A C 1
ATOM 648 O O . GLY A 1 85 ? 6.670 46.111 -4.950 1.00 30.88 85 GLY A O 1
ATOM 649 N N . ASP A 1 86 ? 6.600 44.304 -6.287 1.00 36.31 86 ASP A N 1
ATOM 650 C CA . ASP A 1 86 ? 7.392 44.865 -7.382 1.00 36.31 86 ASP A CA 1
ATOM 651 C C . ASP A 1 86 ? 7.470 43.905 -8.575 1.00 36.31 86 ASP A C 1
ATOM 653 O O . ASP A 1 86 ? 7.619 42.695 -8.412 1.00 36.31 86 ASP A O 1
ATOM 657 N N . THR A 1 87 ? 7.424 44.489 -9.769 1.00 37.78 87 THR A N 1
ATOM 658 C CA . THR A 1 87 ? 7.542 43.906 -11.116 1.00 37.78 87 THR A CA 1
ATOM 659 C C . THR A 1 87 ? 6.304 43.219 -11.711 1.00 37.78 87 THR A C 1
ATOM 661 O O . THR A 1 87 ? 6.122 42.006 -11.669 1.00 37.78 87 THR A O 1
ATOM 664 N N . GLY A 1 88 ? 5.485 44.027 -12.391 1.00 31.14 88 GLY A N 1
ATOM 665 C CA . GLY A 1 88 ? 4.450 43.557 -13.311 1.00 31.14 88 GLY A CA 1
ATOM 666 C C . GLY A 1 88 ? 3.761 44.709 -14.034 1.00 31.14 88 GLY A C 1
ATOM 667 O O . GLY A 1 88 ? 2.742 45.201 -13.575 1.00 31.14 88 GLY A O 1
ATOM 668 N N . HIS A 1 89 ? 4.360 45.150 -15.140 1.00 41.78 89 HIS A N 1
ATOM 669 C CA . HIS A 1 89 ? 3.842 46.143 -16.079 1.00 41.78 89 HIS A CA 1
ATOM 670 C C . HIS A 1 89 ? 2.374 45.919 -16.478 1.00 41.78 89 HIS A C 1
ATOM 672 O O . HIS A 1 89 ? 2.093 44.947 -17.171 1.00 41.78 89 HIS A O 1
ATOM 678 N N . GLU A 1 90 ? 1.502 46.893 -16.207 1.00 34.97 90 GLU A N 1
ATOM 679 C CA . GLU A 1 90 ? 0.351 47.196 -17.063 1.00 34.97 90 GLU A CA 1
ATOM 680 C C . GLU A 1 90 ? 0.198 48.715 -17.218 1.00 34.97 90 GLU A C 1
ATOM 682 O O . GLU A 1 90 ? 0.347 49.496 -16.280 1.00 34.97 90 GLU A O 1
ATOM 687 N N . HIS A 1 91 ? -0.004 49.112 -18.470 1.00 39.28 91 HIS A N 1
ATOM 688 C CA . HIS A 1 91 ? -0.083 50.479 -18.955 1.00 39.28 91 HIS A CA 1
ATOM 689 C C . HIS A 1 91 ? -1.301 51.211 -18.393 1.00 39.28 91 HIS A C 1
ATOM 691 O O . HIS A 1 91 ? -2.420 50.774 -18.627 1.00 39.28 91 HIS A O 1
ATOM 697 N N . CYS A 1 92 ? -1.077 52.379 -17.794 1.00 39.03 92 CYS A N 1
ATOM 698 C CA . CYS A 1 92 ? -2.032 53.482 -17.807 1.00 39.03 92 CYS A CA 1
ATOM 699 C C . CYS A 1 92 ? -1.242 54.792 -17.839 1.00 39.03 92 CYS A C 1
ATOM 701 O O . CYS A 1 92 ? -0.582 55.167 -16.870 1.00 39.03 92 CYS A O 1
ATOM 703 N N . ASP A 1 93 ? -1.299 55.452 -18.994 1.00 37.88 93 ASP A N 1
ATOM 704 C CA . ASP A 1 93 ? -1.066 56.883 -19.133 1.00 37.88 93 ASP A CA 1
ATOM 705 C C . ASP A 1 93 ? -1.828 57.638 -18.036 1.00 37.88 93 ASP A C 1
ATOM 707 O O . ASP A 1 93 ? -2.980 57.307 -17.778 1.00 37.88 93 ASP A O 1
ATOM 711 N N . HIS A 1 94 ? -1.190 58.614 -17.383 1.00 42.72 94 HIS A N 1
ATOM 712 C CA . HIS A 1 94 ? -1.700 59.976 -17.167 1.00 42.72 94 HIS A CA 1
ATOM 713 C C . HIS A 1 94 ? -0.757 60.768 -16.241 1.00 42.72 94 HIS A C 1
ATOM 715 O O . HIS A 1 94 ? -0.678 60.539 -15.041 1.00 42.72 94 HIS A O 1
ATOM 721 N N . ASP A 1 95 ? -0.042 61.689 -16.887 1.00 38.44 95 ASP A N 1
ATOM 722 C CA . ASP A 1 95 ? 0.275 63.070 -16.505 1.00 38.44 95 ASP A CA 1
ATOM 723 C C . ASP A 1 95 ? 0.687 63.404 -15.054 1.00 38.44 95 ASP A C 1
ATOM 725 O O . ASP A 1 95 ? -0.078 63.319 -14.093 1.00 38.44 95 ASP A O 1
ATOM 729 N N . HIS A 1 96 ? 1.920 63.899 -14.930 1.00 40.91 96 HIS A N 1
ATOM 730 C CA . HIS A 1 96 ? 2.514 64.392 -13.694 1.00 40.91 96 HIS A CA 1
ATOM 731 C C . HIS A 1 96 ? 1.994 65.795 -13.355 1.00 40.91 96 HIS A C 1
ATOM 733 O O . HIS A 1 96 ? 2.539 66.804 -13.803 1.00 40.91 96 HIS A O 1
ATOM 739 N N . GLY A 1 97 ? 0.980 65.855 -12.493 1.00 35.78 97 GLY A N 1
ATOM 740 C CA . GLY A 1 97 ? 0.550 67.070 -11.805 1.00 35.78 97 GLY A CA 1
ATOM 741 C C . GLY A 1 97 ? 1.093 67.134 -10.376 1.00 35.78 97 GLY A C 1
ATOM 742 O O . GLY A 1 97 ? 0.692 66.357 -9.518 1.00 35.78 97 GLY A O 1
ATOM 743 N N . VAL A 1 98 ? 2.010 68.072 -10.150 1.00 42.66 98 VAL A N 1
ATOM 744 C CA . VAL A 1 98 ? 2.501 68.605 -8.864 1.00 42.66 98 VAL A CA 1
ATOM 745 C C . VAL A 1 98 ? 1.407 68.691 -7.788 1.00 42.66 98 VAL A C 1
ATOM 747 O O . VAL A 1 98 ? 0.347 69.216 -8.104 1.00 42.66 98 VAL A O 1
ATOM 750 N N . CYS A 1 99 ? 1.701 68.291 -6.537 1.00 38.12 99 CYS A N 1
ATOM 751 C CA . CYS A 1 99 ? 1.265 68.983 -5.306 1.00 38.12 99 CYS A CA 1
ATOM 752 C C . CYS A 1 99 ? 1.941 68.416 -4.035 1.00 38.12 99 CYS A C 1
ATOM 754 O O . CYS A 1 99 ? 1.779 67.252 -3.680 1.00 38.12 99 CYS A O 1
ATOM 756 N N . GLU A 1 100 ? 2.694 69.295 -3.374 1.00 34.69 100 GLU A N 1
ATOM 757 C CA . GLU A 1 100 ? 3.238 69.224 -2.014 1.00 34.69 100 GLU A CA 1
ATOM 758 C C . GLU A 1 100 ? 2.167 69.477 -0.926 1.00 34.69 100 GLU A C 1
ATOM 760 O O . GLU A 1 100 ? 1.231 70.233 -1.182 1.00 34.69 100 GLU A O 1
ATOM 765 N N . HIS A 1 101 ? 2.426 68.957 0.293 1.00 37.84 101 HIS A N 1
ATOM 766 C CA . HIS A 1 101 ? 1.819 69.278 1.613 1.00 37.84 101 HIS A CA 1
ATOM 767 C C . HIS A 1 101 ? 0.291 69.003 1.736 1.00 37.84 101 HIS A C 1
ATOM 769 O O . HIS A 1 101 ? -0.434 69.015 0.757 1.00 37.84 101 HIS A O 1
ATOM 775 N N . ASP A 1 102 ? -0.328 68.667 2.868 1.00 36.00 102 ASP A N 1
ATOM 776 C CA . ASP A 1 102 ? -0.093 69.011 4.265 1.00 36.00 102 ASP A CA 1
ATOM 777 C C . ASP A 1 102 ? -0.998 68.136 5.168 1.00 36.00 102 ASP A C 1
ATOM 779 O O . ASP A 1 102 ? -2.061 67.686 4.743 1.00 36.00 102 ASP A O 1
ATOM 783 N N . ASP A 1 103 ? -0.539 67.920 6.397 1.00 38.28 103 ASP A N 1
ATOM 784 C CA . ASP A 1 103 ? -1.250 67.714 7.664 1.00 38.28 103 ASP A CA 1
ATOM 785 C C . ASP A 1 103 ? -2.637 67.031 7.761 1.00 38.28 103 ASP A C 1
ATOM 787 O O . ASP A 1 103 ? -3.686 67.564 7.412 1.00 38.28 103 ASP A O 1
ATOM 791 N N . GLY A 1 104 ? -2.628 65.938 8.536 1.00 39.59 104 GLY A N 1
ATOM 792 C CA . GLY A 1 104 ? -3.375 65.907 9.795 1.00 39.59 104 GLY A CA 1
ATOM 793 C C . GLY A 1 104 ? -4.806 65.388 9.749 1.00 39.59 104 GLY A C 1
ATOM 794 O O . GLY A 1 104 ? -5.732 66.168 9.589 1.00 39.59 104 GLY A O 1
ATOM 795 N N . HIS A 1 105 ? -5.001 64.115 10.107 1.00 38.19 105 HIS A N 1
ATOM 796 C CA . HIS A 1 105 ? -6.215 63.695 10.809 1.00 38.19 105 HIS A CA 1
ATOM 797 C C . HIS A 1 105 ? -5.913 62.595 11.834 1.00 38.19 105 HIS A C 1
ATOM 799 O O . HIS A 1 105 ? -5.561 61.466 11.497 1.00 38.19 105 HIS A O 1
ATOM 805 N N . ASP A 1 106 ? -6.077 62.969 13.105 1.00 46.03 106 ASP A N 1
ATOM 806 C CA . ASP A 1 106 ? -6.362 62.073 14.217 1.00 46.03 106 ASP A CA 1
ATOM 807 C C . ASP A 1 106 ? -7.580 61.204 13.876 1.00 46.03 106 ASP A C 1
ATOM 809 O O . ASP A 1 106 ? -8.707 61.699 13.818 1.00 46.03 106 ASP A O 1
ATOM 813 N N . GLU A 1 107 ? -7.378 59.896 13.719 1.00 38.75 107 GLU A N 1
ATOM 814 C CA . GLU A 1 107 ? -8.467 58.928 13.801 1.00 38.75 107 GLU A CA 1
ATOM 815 C C . GLU A 1 107 ? -8.292 58.038 15.028 1.00 38.75 107 GLU A C 1
ATOM 817 O O . GLU A 1 107 ? -7.366 57.236 15.174 1.00 38.75 107 GLU A O 1
ATOM 822 N N . HIS A 1 108 ? -9.246 58.210 15.936 1.00 41.22 108 HIS A N 1
ATOM 823 C CA . HIS A 1 108 ? -9.527 57.341 17.057 1.00 41.22 108 HIS A CA 1
ATOM 824 C C . HIS A 1 108 ? -9.569 55.876 16.608 1.00 41.22 108 HIS A C 1
ATOM 826 O O . HIS A 1 108 ? -10.555 55.423 16.028 1.00 41.22 108 HIS A O 1
ATOM 832 N N . VAL A 1 109 ? -8.530 55.109 16.949 1.00 46.00 109 VAL A N 1
ATOM 833 C CA . VAL A 1 109 ? -8.543 53.649 16.818 1.00 46.00 109 VAL A CA 1
ATOM 834 C C . VAL A 1 109 ? -9.636 53.103 17.736 1.00 46.00 109 VAL A C 1
ATOM 836 O O . VAL A 1 109 ? -9.445 52.901 18.940 1.00 46.00 109 VAL A O 1
ATOM 839 N N . ALA A 1 110 ? -10.819 52.890 17.162 1.00 45.16 110 ALA A N 1
ATOM 840 C CA . ALA A 1 110 ? -11.900 52.157 17.785 1.00 45.16 110 ALA A CA 1
ATOM 841 C C . ALA A 1 110 ? -11.355 50.783 18.191 1.00 45.16 110 ALA A C 1
ATOM 843 O O . ALA A 1 110 ? -10.952 49.979 17.350 1.00 45.16 110 ALA A O 1
ATOM 844 N N . LYS A 1 111 ? -11.307 50.517 19.503 1.00 49.41 111 LYS A N 1
ATOM 845 C CA . LYS A 1 111 ? -10.994 49.188 20.033 1.00 49.41 111 LYS A CA 1
ATOM 846 C C . LYS A 1 111 ? -12.015 48.214 19.450 1.00 49.41 111 LYS A C 1
ATOM 848 O O . LYS A 1 111 ? -13.172 48.223 19.865 1.00 49.41 111 LYS A O 1
ATOM 853 N N . GLY A 1 112 ? -11.578 47.418 18.476 1.00 50.88 112 GLY A N 1
ATOM 854 C CA . GLY A 1 112 ? -12.396 46.399 17.830 1.00 50.88 112 GLY A CA 1
ATOM 855 C C . GLY A 1 112 ? -13.042 45.444 18.845 1.00 50.88 112 GLY A C 1
ATOM 856 O O . GLY A 1 112 ? -12.599 45.358 19.998 1.00 50.88 112 GLY A O 1
ATOM 857 N N . PRO A 1 113 ? -14.107 44.732 18.441 1.00 62.44 113 PRO A N 1
ATOM 858 C CA . PRO A 1 113 ? -14.871 43.869 19.333 1.00 62.44 113 PRO A CA 1
ATOM 859 C C . PRO A 1 113 ? -13.954 42.855 20.032 1.00 62.44 113 PRO A C 1
ATOM 861 O O . PRO A 1 113 ? -13.155 42.165 19.396 1.00 62.44 113 PRO A O 1
ATOM 864 N N . ARG A 1 114 ? -14.054 42.780 21.367 1.00 61.78 114 ARG A N 1
ATOM 865 C CA . ARG A 1 114 ? -13.326 41.794 22.177 1.00 61.78 114 ARG A CA 1
ATOM 866 C C . ARG A 1 114 ? -13.750 40.392 21.730 1.00 61.78 114 ARG A C 1
ATOM 868 O O . ARG A 1 114 ? -14.894 40.009 21.959 1.00 61.78 114 ARG A O 1
ATOM 875 N N . LYS A 1 115 ? -12.827 39.649 21.109 1.00 72.25 115 LYS A N 1
ATOM 876 C CA . LYS A 1 115 ? -13.018 38.241 20.723 1.00 72.25 115 LYS A CA 1
ATOM 877 C C . LYS A 1 115 ? -13.458 37.428 21.943 1.00 72.25 115 LYS A C 1
ATOM 879 O O . LYS A 1 115 ? -12.933 37.627 23.042 1.00 72.25 115 LYS A O 1
ATOM 884 N N . SER A 1 116 ? -14.413 36.523 21.758 1.00 83.31 116 SER A N 1
ATOM 885 C CA . SER A 1 116 ? -14.849 35.624 22.829 1.00 83.31 116 SER A CA 1
ATOM 886 C C . SER A 1 116 ? -13.689 34.716 23.287 1.00 83.31 116 SER A C 1
ATOM 888 O O . SER A 1 116 ? -12.769 34.453 22.508 1.00 83.31 116 SER A O 1
ATOM 890 N N . PRO A 1 117 ? -13.700 34.183 24.525 1.00 81.62 117 PRO A N 1
ATOM 891 C CA . PRO A 1 117 ? -12.641 33.288 25.010 1.00 81.62 117 PRO A CA 1
ATOM 892 C C . PRO A 1 117 ? -12.404 32.060 24.113 1.00 81.62 117 PRO A C 1
ATOM 894 O O . PRO A 1 117 ? -11.268 31.611 23.947 1.00 81.62 117 PRO A O 1
ATOM 897 N N . ILE A 1 118 ? -13.473 31.542 23.500 1.00 82.75 118 ILE A N 1
ATOM 898 C CA . ILE A 1 118 ? -13.422 30.409 22.568 1.00 82.75 118 ILE A CA 1
ATOM 899 C C . ILE A 1 118 ? -12.717 30.813 21.268 1.00 82.75 118 ILE A C 1
ATOM 901 O O . ILE A 1 118 ? -11.837 30.094 20.799 1.00 82.75 118 ILE A O 1
ATOM 905 N N . GLU A 1 119 ? -13.036 31.983 20.713 1.00 79.00 119 GLU A N 1
ATOM 906 C CA . GLU A 1 119 ? -12.362 32.508 19.519 1.00 79.00 119 GLU A CA 1
ATOM 907 C C . GLU A 1 119 ? -10.897 32.851 19.789 1.00 79.00 119 GLU A C 1
ATOM 909 O O . GLU A 1 119 ? -10.051 32.606 18.934 1.00 79.00 119 GLU A O 1
ATOM 914 N N . ALA A 1 120 ? -10.579 33.368 20.978 1.00 79.44 120 ALA A N 1
ATOM 915 C CA . ALA A 1 120 ? -9.203 33.630 21.390 1.00 79.44 120 ALA A CA 1
ATOM 916 C C . ALA A 1 120 ? -8.392 32.330 21.502 1.00 79.44 120 ALA A C 1
ATOM 918 O O . ALA A 1 120 ? -7.254 32.271 21.045 1.00 79.44 120 ALA A O 1
ATOM 919 N N . THR A 1 121 ? -8.996 31.268 22.038 1.00 76.19 121 THR A N 1
ATOM 920 C CA . THR A 1 121 ? -8.350 29.952 22.145 1.00 76.19 121 THR A CA 1
ATOM 921 C C . THR A 1 121 ? -8.174 29.306 20.772 1.00 76.19 121 THR A C 1
ATOM 923 O O . THR A 1 121 ? -7.108 28.769 20.482 1.00 76.19 121 THR A O 1
ATOM 926 N N . LYS A 1 122 ? -9.178 29.400 19.891 1.00 77.56 122 LYS A N 1
ATOM 927 C CA . LYS A 1 122 ? -9.065 28.938 18.502 1.00 77.56 122 LYS A CA 1
ATOM 928 C C . LYS A 1 122 ? -7.952 29.682 17.757 1.00 77.56 122 LYS A C 1
ATOM 930 O O . LYS A 1 122 ? -7.101 29.036 17.158 1.00 77.56 122 LYS A O 1
ATOM 935 N N . ALA A 1 123 ? -7.917 31.012 17.864 1.00 77.88 123 ALA A N 1
ATOM 936 C CA . ALA A 1 123 ? -6.876 31.836 17.253 1.00 77.88 123 ALA A CA 1
ATOM 937 C C . ALA A 1 123 ? -5.478 31.478 17.775 1.00 77.88 123 ALA A C 1
ATOM 939 O O . ALA A 1 123 ? -4.548 31.375 16.986 1.00 77.88 123 ALA A O 1
ATOM 940 N N . TRP A 1 124 ? -5.340 31.217 19.076 1.00 79.50 124 TRP A N 1
ATOM 941 C CA . TRP A 1 124 ? -4.082 30.766 19.667 1.00 79.50 124 TRP A CA 1
ATOM 942 C C . TRP A 1 124 ? -3.650 29.381 19.161 1.00 79.50 124 TRP A C 1
ATOM 944 O O . TRP A 1 124 ? -2.478 29.178 18.854 1.00 79.50 124 TRP A O 1
ATOM 954 N N . PHE A 1 125 ? -4.578 28.425 19.017 1.00 74.00 125 PHE A N 1
ATOM 955 C CA . PHE A 1 125 ? -4.266 27.123 18.414 1.00 74.00 125 PHE A CA 1
ATOM 956 C C . PHE A 1 125 ? -3.861 27.250 16.945 1.00 74.00 125 PHE A C 1
ATOM 958 O O . PHE A 1 125 ? -2.936 26.564 16.508 1.00 74.00 125 PHE A O 1
ATOM 965 N N . ASP A 1 126 ? -4.527 28.118 16.188 1.00 73.56 126 ASP A N 1
ATOM 966 C CA . ASP A 1 126 ? -4.173 28.386 14.798 1.00 73.56 126 ASP A CA 1
ATOM 967 C C . ASP A 1 126 ? -2.802 29.081 14.696 1.00 73.56 126 ASP A C 1
ATOM 969 O O . ASP A 1 126 ? -1.987 28.689 13.864 1.00 73.56 126 ASP A O 1
ATOM 973 N N . GLU A 1 127 ? -2.473 30.004 15.602 1.00 73.56 127 GLU A N 1
ATOM 974 C CA . GLU A 1 127 ? -1.147 30.631 15.699 1.00 73.56 127 GLU A CA 1
ATOM 975 C C . GLU A 1 127 ? -0.058 29.615 16.071 1.00 73.56 127 GLU A C 1
ATOM 977 O O . GLU A 1 127 ? 0.972 29.537 15.406 1.00 73.56 127 GLU A O 1
ATOM 982 N N . MET A 1 128 ? -0.295 28.763 17.073 1.00 70.88 128 MET A N 1
ATOM 983 C CA . MET A 1 128 ? 0.620 27.674 17.423 1.00 70.88 128 MET A CA 1
ATOM 984 C C . MET A 1 128 ? 0.843 26.707 16.263 1.00 70.88 128 MET A C 1
ATOM 986 O O . MET A 1 128 ? 1.954 26.205 16.076 1.00 70.88 128 MET A O 1
ATOM 990 N N . ARG A 1 129 ? -0.211 26.427 15.489 1.00 65.44 129 ARG A N 1
ATOM 991 C CA . ARG A 1 129 ? -0.094 25.649 14.258 1.00 65.44 129 ARG A CA 1
ATOM 992 C C . ARG A 1 129 ? 0.831 26.376 13.295 1.00 65.44 129 ARG A C 1
ATOM 994 O O . ARG A 1 129 ? 1.819 25.772 12.906 1.00 65.44 129 ARG A O 1
ATOM 1001 N N . VAL A 1 130 ? 0.583 27.647 12.980 1.00 67.25 130 VAL A N 1
ATOM 1002 C CA . VAL A 1 130 ? 1.442 28.444 12.087 1.00 67.25 130 VAL A CA 1
ATOM 1003 C C . VAL A 1 130 ? 2.895 28.443 12.561 1.00 67.25 130 VAL A C 1
ATOM 1005 O O . VAL A 1 130 ? 3.760 28.063 11.789 1.00 67.25 130 VAL A O 1
ATOM 1008 N N . VAL A 1 131 ? 3.173 28.741 13.833 1.00 68.81 131 VAL A N 1
ATOM 1009 C CA . VAL A 1 131 ? 4.538 28.745 14.393 1.00 68.81 131 VAL A CA 1
ATOM 1010 C C . VAL A 1 131 ? 5.224 27.388 14.242 1.00 68.81 131 VAL A C 1
ATOM 1012 O O . VAL A 1 131 ? 6.405 27.331 13.913 1.00 68.81 131 VAL A O 1
ATOM 1015 N N . LYS A 1 132 ? 4.492 26.285 14.428 1.00 59.25 132 LYS A N 1
ATOM 1016 C CA . LYS A 1 132 ? 5.016 24.934 14.187 1.00 59.25 132 LYS A CA 1
ATOM 1017 C C . LYS A 1 132 ? 5.395 24.704 12.715 1.00 59.25 132 LYS A C 1
ATOM 1019 O O . LYS A 1 132 ? 6.247 23.859 12.450 1.00 59.25 132 LYS A O 1
ATOM 1024 N N . TYR A 1 133 ? 4.764 25.420 11.784 1.00 55.88 133 TYR A N 1
ATOM 1025 C CA . TYR A 1 133 ? 5.031 25.364 10.343 1.00 55.88 133 TYR A CA 1
ATOM 1026 C C . TYR A 1 133 ? 5.983 26.470 9.848 1.00 55.88 133 TYR A C 1
ATOM 1028 O O . TYR A 1 133 ? 6.441 26.393 8.711 1.00 55.88 133 TYR A O 1
ATOM 1036 N N . THR A 1 134 ? 6.318 27.468 10.672 1.00 60.62 134 THR A N 1
ATOM 1037 C CA . THR A 1 134 ? 7.204 28.575 10.291 1.00 60.62 134 THR A CA 1
ATOM 1038 C C . THR A 1 134 ? 8.664 28.216 10.540 1.00 60.62 134 THR A C 1
ATOM 1040 O O . THR A 1 134 ? 9.086 27.955 11.669 1.00 60.62 134 THR A O 1
ATOM 1043 N N . ARG A 1 135 ? 9.478 28.270 9.485 1.00 60.22 135 ARG A N 1
ATOM 1044 C CA . ARG A 1 135 ? 10.928 28.119 9.598 1.00 60.22 135 ARG A CA 1
ATOM 1045 C C . ARG A 1 135 ? 11.532 29.308 10.350 1.00 60.22 135 ARG A C 1
ATOM 1047 O O . ARG A 1 135 ? 11.433 30.451 9.920 1.00 60.22 135 ARG A O 1
ATOM 1054 N N . THR A 1 136 ? 12.207 29.023 11.460 1.00 67.62 136 THR A N 1
ATOM 1055 C CA . THR A 1 136 ? 12.901 30.030 12.283 1.00 67.62 136 THR A CA 1
ATOM 1056 C C . THR A 1 136 ? 14.391 30.158 11.955 1.00 67.62 136 THR A C 1
ATOM 1058 O O . THR A 1 136 ? 15.054 31.067 12.451 1.00 67.62 136 THR A O 1
ATOM 1061 N N . ASN A 1 137 ? 14.937 29.264 11.123 1.00 64.06 137 ASN A N 1
ATOM 1062 C CA . ASN A 1 137 ? 16.348 29.260 10.739 1.00 64.06 137 ASN A CA 1
ATOM 1063 C C . ASN A 1 137 ? 16.542 29.900 9.350 1.00 64.06 137 ASN A C 1
ATOM 1065 O O . ASN A 1 137 ? 15.963 29.403 8.388 1.00 64.06 137 ASN A O 1
ATOM 1069 N N . PRO A 1 138 ? 17.384 30.932 9.177 1.00 70.88 138 PRO A N 1
ATOM 1070 C CA . PRO A 1 138 ? 17.641 31.513 7.857 1.00 70.88 138 PRO A CA 1
ATOM 1071 C C . PRO A 1 138 ? 18.412 30.576 6.905 1.00 70.88 138 PRO A C 1
ATOM 1073 O O . PRO A 1 138 ? 18.335 30.743 5.692 1.00 70.88 138 PRO A O 1
ATOM 1076 N N . TYR A 1 139 ? 19.111 29.552 7.405 1.00 72.19 139 TYR A N 1
ATOM 1077 C CA . TYR A 1 139 ? 19.972 28.685 6.587 1.00 72.19 139 TYR A CA 1
ATOM 1078 C C . TYR A 1 139 ? 19.267 27.435 6.060 1.00 72.19 139 TYR A C 1
ATOM 1080 O O . TYR A 1 139 ? 18.450 26.835 6.758 1.00 72.19 139 TYR A O 1
ATOM 1088 N N . ALA A 1 140 ? 19.621 27.026 4.837 1.00 72.75 140 ALA A N 1
ATOM 1089 C CA . ALA A 1 140 ? 19.135 25.789 4.233 1.00 72.75 140 ALA A CA 1
ATOM 1090 C C . ALA A 1 140 ? 19.509 24.554 5.073 1.00 72.75 140 ALA A C 1
ATOM 1092 O O . ALA A 1 140 ? 20.529 24.529 5.770 1.00 72.75 140 ALA A O 1
ATOM 1093 N N . ILE A 1 141 ? 18.682 23.511 4.984 1.00 75.69 141 ILE A N 1
ATOM 1094 C CA . ILE A 1 141 ? 18.899 22.233 5.663 1.00 75.69 141 ILE A CA 1
ATOM 1095 C C . ILE A 1 141 ? 20.223 21.617 5.188 1.00 75.69 141 ILE A C 1
ATOM 1097 O O . ILE A 1 141 ? 20.400 21.322 4.009 1.00 75.69 141 ILE A O 1
ATOM 1101 N N . SER A 1 142 ? 21.159 21.401 6.118 1.00 82.19 142 SER A N 1
ATOM 1102 C CA . SER A 1 142 ? 22.401 20.675 5.817 1.00 82.19 142 SER A CA 1
ATOM 1103 C C . SER A 1 142 ? 22.121 19.209 5.467 1.00 82.19 142 SER A C 1
ATOM 1105 O O . SER A 1 142 ? 21.146 18.625 5.941 1.00 82.19 142 SER A O 1
ATOM 1107 N N . GLU A 1 143 ? 23.019 18.570 4.713 1.00 82.50 143 GLU A N 1
ATOM 1108 C CA . GLU A 1 143 ? 22.881 17.155 4.340 1.00 82.50 143 GLU A CA 1
ATOM 1109 C C . GLU A 1 143 ? 22.735 16.237 5.568 1.00 82.50 143 GLU A C 1
ATOM 1111 O O . GLU A 1 143 ? 21.851 15.382 5.611 1.00 82.50 143 GLU A O 1
ATOM 1116 N N . ARG A 1 144 ? 23.537 16.464 6.620 1.00 83.12 144 ARG A N 1
ATOM 1117 C CA . ARG A 1 144 ? 23.443 15.704 7.880 1.00 83.12 144 ARG A CA 1
ATOM 1118 C C . ARG A 1 144 ? 22.084 15.871 8.556 1.00 83.12 144 ARG A C 1
ATOM 1120 O O . ARG A 1 144 ? 21.544 14.903 9.086 1.00 83.12 144 ARG A O 1
ATOM 1127 N N . HIS A 1 145 ? 21.529 17.084 8.537 1.00 78.94 145 HIS A N 1
ATOM 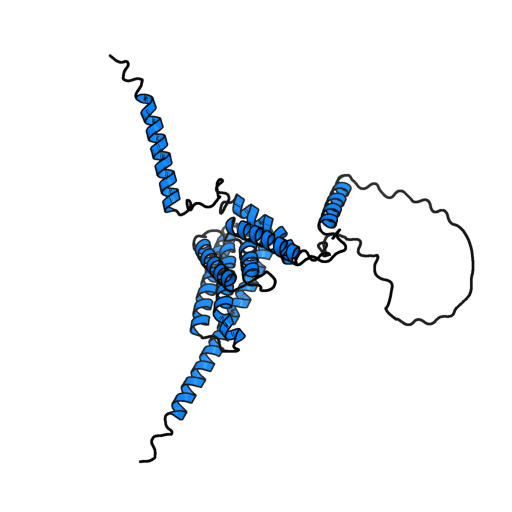1128 C CA . HIS A 1 145 ? 20.201 17.334 9.089 1.00 78.94 145 HIS A CA 1
ATOM 1129 C C . HIS A 1 145 ? 19.117 16.644 8.250 1.00 78.94 145 HIS A C 1
ATOM 1131 O O . HIS A 1 145 ? 18.255 15.978 8.816 1.00 78.94 145 HIS A O 1
ATOM 1137 N N . SER A 1 146 ? 19.221 16.683 6.918 1.00 79.94 146 SER A N 1
ATOM 1138 C CA . SER A 1 146 ? 18.322 15.944 6.022 1.00 79.94 146 SER A CA 1
ATOM 1139 C C . SER A 1 146 ? 18.350 14.433 6.292 1.00 79.94 146 SER A C 1
ATOM 1141 O O . SER A 1 146 ? 17.300 13.807 6.411 1.00 79.94 146 SER A O 1
ATOM 1143 N N . GLN A 1 147 ? 19.535 13.839 6.467 1.00 82.06 147 GLN A N 1
ATOM 1144 C CA . GLN A 1 147 ? 19.675 12.415 6.800 1.00 82.06 147 GLN A CA 1
ATOM 1145 C C . GLN A 1 147 ? 19.041 12.066 8.155 1.00 82.06 147 GLN A C 1
ATOM 1147 O O . GLN A 1 147 ? 18.373 11.038 8.278 1.00 82.06 147 GLN A O 1
ATOM 1152 N N . MET A 1 148 ? 19.220 12.922 9.166 1.00 82.69 148 MET A N 1
ATOM 1153 C CA . MET A 1 148 ? 18.586 12.754 10.476 1.00 82.69 148 MET A CA 1
ATOM 1154 C C . MET A 1 148 ? 17.058 12.788 10.362 1.00 82.69 148 MET A C 1
ATOM 1156 O O . MET A 1 148 ? 16.399 11.884 10.870 1.00 82.69 148 MET A O 1
ATOM 1160 N N . VAL A 1 149 ? 16.517 13.778 9.646 1.00 80.56 149 VAL A N 1
ATOM 1161 C CA . VAL A 1 149 ? 15.076 13.914 9.400 1.00 80.56 149 VAL A CA 1
ATOM 1162 C C . VAL A 1 149 ? 14.543 12.672 8.684 1.00 80.56 149 VAL A C 1
ATOM 1164 O O . VAL A 1 149 ? 13.608 12.051 9.175 1.00 80.56 149 VAL A O 1
ATOM 1167 N N . LYS A 1 150 ? 15.186 12.215 7.600 1.00 81.38 150 LYS A N 1
ATOM 1168 C CA . LYS A 1 150 ? 14.790 10.980 6.893 1.00 81.38 150 LYS A CA 1
ATOM 1169 C C . LYS A 1 150 ? 14.749 9.759 7.818 1.00 81.38 150 LYS A C 1
ATOM 1171 O O . LYS A 1 150 ? 13.825 8.959 7.720 1.00 81.38 150 LYS A O 1
ATOM 1176 N N . ARG A 1 151 ? 15.709 9.619 8.738 1.00 84.81 151 ARG A N 1
ATOM 1177 C CA . ARG A 1 151 ? 15.728 8.516 9.712 1.00 84.81 151 ARG A CA 1
ATOM 1178 C C . ARG A 1 151 ? 14.551 8.579 10.689 1.00 84.81 151 ARG A C 1
ATOM 1180 O O . ARG A 1 151 ? 13.933 7.552 10.947 1.00 84.81 151 ARG A O 1
ATOM 1187 N N . GLU A 1 152 ? 14.240 9.757 11.225 1.00 83.69 152 GLU A N 1
ATOM 1188 C CA . GLU A 1 152 ? 13.097 9.940 12.136 1.00 83.69 152 GLU A CA 1
ATOM 1189 C C . GLU A 1 152 ? 11.762 9.664 11.434 1.00 83.69 152 GLU A C 1
ATOM 1191 O O . GLU A 1 152 ? 10.867 9.033 11.998 1.00 83.69 152 GLU A O 1
ATOM 1196 N N . ILE A 1 153 ? 11.657 10.085 10.173 1.00 83.56 153 ILE A N 1
ATOM 1197 C CA . ILE A 1 153 ? 10.515 9.803 9.303 1.00 83.56 153 ILE A CA 1
ATOM 1198 C C . ILE A 1 153 ? 10.346 8.295 9.106 1.00 83.56 153 ILE A C 1
ATOM 1200 O O . ILE A 1 153 ? 9.251 7.771 9.309 1.00 83.56 153 ILE A O 1
ATOM 1204 N N . GLU A 1 154 ? 11.424 7.596 8.744 1.00 87.19 154 GLU A N 1
ATOM 1205 C CA . GLU A 1 154 ? 11.409 6.146 8.544 1.00 87.19 154 GLU A CA 1
ATOM 1206 C C . GLU A 1 154 ? 10.947 5.411 9.805 1.00 87.19 154 GLU A C 1
ATOM 1208 O O . GLU A 1 154 ? 10.101 4.521 9.732 1.00 87.19 154 GLU A O 1
ATOM 1213 N N . GLU A 1 155 ? 11.467 5.801 10.971 1.00 88.31 155 GLU A N 1
ATOM 1214 C CA . GLU A 1 155 ? 11.103 5.196 12.251 1.00 88.31 155 GLU A CA 1
ATOM 1215 C C . GLU A 1 155 ? 9.621 5.410 12.579 1.00 88.31 155 GLU A C 1
ATOM 1217 O O . GLU A 1 155 ? 8.930 4.474 12.994 1.00 88.31 155 GLU A O 1
ATOM 1222 N N . MET A 1 156 ? 9.108 6.619 12.350 1.00 86.81 156 MET A N 1
ATOM 1223 C CA . MET A 1 156 ? 7.700 6.939 12.566 1.00 86.81 156 MET A CA 1
ATOM 1224 C C . MET A 1 156 ? 6.782 6.145 11.628 1.00 86.81 156 MET A C 1
ATOM 1226 O O . MET A 1 156 ? 5.785 5.580 12.084 1.00 86.81 156 MET A O 1
ATOM 1230 N N . LEU A 1 157 ? 7.130 6.067 10.341 1.00 89.06 157 LEU A N 1
ATOM 1231 C CA . LEU A 1 157 ? 6.396 5.296 9.337 1.00 89.06 157 LEU A CA 1
ATOM 1232 C C . LEU A 1 157 ? 6.379 3.806 9.675 1.00 89.06 157 LEU A C 1
ATOM 1234 O O . LEU A 1 157 ? 5.317 3.187 9.713 1.00 89.06 157 LEU A O 1
ATOM 1238 N N . LEU A 1 158 ? 7.543 3.242 9.999 1.00 91.44 158 LEU A N 1
ATOM 1239 C CA . LEU A 1 158 ? 7.669 1.847 10.401 1.00 91.44 158 LEU A CA 1
ATOM 1240 C C . LEU A 1 158 ? 6.850 1.558 11.662 1.00 91.44 158 LEU A C 1
ATOM 1242 O O . LEU A 1 158 ? 6.200 0.516 11.752 1.00 91.44 158 LEU A O 1
ATOM 1246 N N . LYS A 1 159 ? 6.861 2.466 12.641 1.00 90.75 159 LYS A N 1
ATOM 1247 C CA . LYS A 1 159 ? 6.069 2.322 13.865 1.00 90.75 159 LYS A CA 1
ATOM 1248 C C . LYS A 1 159 ? 4.571 2.345 13.563 1.00 90.75 159 LYS A C 1
ATOM 1250 O O . LYS A 1 159 ? 3.857 1.485 14.067 1.00 90.75 159 LYS A O 1
ATOM 1255 N N . SER A 1 160 ? 4.115 3.274 12.72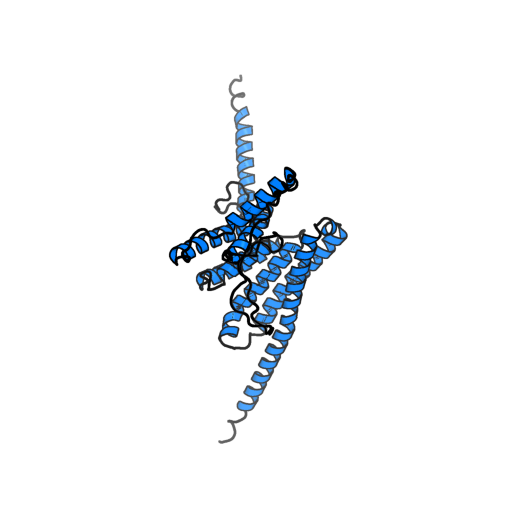4 1.00 90.50 160 SER A N 1
ATOM 1256 C CA . SER A 1 160 ? 2.720 3.350 12.275 1.00 90.50 160 SER A CA 1
ATOM 1257 C C . SER A 1 160 ? 2.283 2.068 11.561 1.00 90.50 160 SER A C 1
ATOM 1259 O O . SER A 1 160 ? 1.300 1.440 11.950 1.00 90.50 160 SER A O 1
ATOM 1261 N N . TYR A 1 161 ? 3.090 1.594 10.610 1.00 93.38 161 TYR A N 1
ATOM 1262 C CA . TYR A 1 161 ? 2.845 0.333 9.917 1.00 93.38 161 TYR A CA 1
ATOM 1263 C C . TYR A 1 161 ? 2.816 -0.872 10.873 1.00 93.38 161 TYR A C 1
ATOM 1265 O O . TYR A 1 161 ? 1.983 -1.762 10.738 1.00 93.38 161 TYR A O 1
ATOM 1273 N N . ARG A 1 162 ? 3.702 -0.930 11.875 1.00 93.31 162 ARG A N 1
ATOM 1274 C CA . ARG A 1 162 ? 3.678 -2.011 12.878 1.00 93.31 162 ARG A CA 1
ATOM 1275 C C . ARG A 1 162 ? 2.421 -1.979 13.739 1.00 93.31 162 ARG A C 1
ATOM 1277 O O . ARG A 1 162 ? 1.920 -3.042 14.107 1.00 93.31 162 ARG A O 1
ATOM 1284 N N . MET A 1 163 ? 1.928 -0.784 14.060 1.00 92.75 163 MET A N 1
ATOM 1285 C CA . MET A 1 163 ? 0.691 -0.611 14.814 1.00 92.75 163 MET A CA 1
ATOM 1286 C C . MET A 1 163 ? -0.519 -1.134 14.044 1.00 92.75 163 MET A C 1
ATOM 1288 O O . MET A 1 163 ? -1.335 -1.833 14.644 1.00 92.75 163 MET A O 1
ATOM 1292 N N . ASP A 1 164 ? -0.602 -0.857 12.742 1.00 93.94 164 ASP A N 1
ATOM 1293 C CA . ASP A 1 164 ? -1.636 -1.404 11.868 1.00 93.94 164 ASP A CA 1
ATOM 1294 C C . ASP A 1 164 ? -1.121 -1.657 10.441 1.00 93.94 164 ASP A C 1
ATOM 1296 O O . ASP A 1 164 ? -1.139 -0.756 9.599 1.00 93.94 164 ASP A O 1
ATOM 1300 N N . PRO A 1 165 ? -0.705 -2.901 10.138 1.00 94.62 165 PRO A N 1
ATOM 1301 C CA . PRO A 1 165 ? -0.260 -3.267 8.797 1.00 94.62 165 PRO A CA 1
ATOM 1302 C C . PRO A 1 165 ? -1.374 -3.206 7.751 1.00 94.62 165 PRO A C 1
ATOM 1304 O O . PRO A 1 165 ? -1.086 -3.162 6.562 1.00 94.62 165 PRO A O 1
ATOM 1307 N N . THR A 1 166 ? -2.636 -3.253 8.182 1.00 95.81 166 THR A N 1
ATOM 1308 C CA . THR A 1 166 ? -3.805 -3.306 7.298 1.00 95.81 166 THR A CA 1
ATOM 1309 C C . THR A 1 166 ? -4.331 -1.920 6.931 1.00 95.81 166 THR A C 1
ATOM 1311 O O . THR A 1 166 ? -5.162 -1.792 6.033 1.00 95.81 166 THR A O 1
ATOM 1314 N N . HIS A 1 167 ? -3.808 -0.869 7.567 1.00 94.19 167 HIS A N 1
ATOM 1315 C CA . HIS A 1 167 ? -4.194 0.509 7.304 1.00 94.19 167 HIS A CA 1
ATOM 1316 C C . HIS A 1 167 ? -3.588 1.031 5.996 1.00 94.19 167 HIS A C 1
ATOM 1318 O O . HIS A 1 167 ? -2.366 1.103 5.841 1.00 94.19 167 HIS A O 1
ATOM 1324 N N . TYR A 1 168 ? -4.445 1.509 5.092 1.00 93.50 168 TYR A N 1
ATOM 1325 C CA . TYR A 1 168 ? -4.063 1.950 3.747 1.00 93.50 168 TYR A CA 1
ATOM 1326 C C . TYR A 1 168 ? -2.980 3.039 3.745 1.00 93.50 168 TYR A C 1
ATOM 1328 O O . TYR A 1 168 ? -1.953 2.885 3.088 1.00 93.50 168 TYR A O 1
ATOM 1336 N N . GLY A 1 169 ? -3.189 4.129 4.497 1.00 90.44 169 GLY A N 1
ATOM 1337 C CA . GLY A 1 169 ? -2.241 5.248 4.589 1.00 90.44 169 GLY A CA 1
ATOM 1338 C C . GLY A 1 169 ? -0.877 4.827 5.146 1.00 90.44 169 GLY A C 1
ATOM 1339 O O . GLY A 1 169 ? 0.133 4.957 4.462 1.00 90.44 169 GLY A O 1
ATOM 1340 N N . ALA A 1 170 ? -0.849 4.241 6.349 1.00 91.19 170 ALA A N 1
ATOM 1341 C CA . ALA A 1 170 ? 0.372 3.747 6.989 1.00 91.19 170 ALA A CA 1
ATOM 1342 C C . ALA A 1 170 ? 1.197 2.803 6.095 1.00 91.19 170 ALA A C 1
ATOM 1344 O O . ALA A 1 170 ? 2.408 2.997 5.960 1.00 91.19 170 ALA A O 1
ATOM 1345 N N . TYR A 1 171 ? 0.556 1.813 5.458 1.00 95.12 171 TYR A N 1
ATOM 1346 C CA . TYR A 1 171 ? 1.231 0.915 4.520 1.00 95.12 171 TYR A CA 1
ATOM 1347 C C . TYR A 1 171 ? 1.792 1.674 3.312 1.00 95.12 171 TYR A C 1
ATOM 1349 O O . TYR A 1 171 ? 2.989 1.582 3.039 1.00 95.12 171 TYR A O 1
ATOM 1357 N N . ASN A 1 172 ? 0.953 2.432 2.597 1.00 92.94 172 ASN A N 1
ATOM 1358 C CA . ASN A 1 172 ? 1.358 3.067 1.344 1.00 92.94 172 ASN A CA 1
ATOM 1359 C C . ASN A 1 172 ? 2.445 4.120 1.555 1.00 92.94 172 ASN A C 1
ATOM 1361 O O . ASN A 1 172 ? 3.406 4.156 0.790 1.00 92.94 172 ASN A O 1
ATOM 1365 N N . SER A 1 173 ? 2.355 4.930 2.612 1.00 90.62 173 SER A N 1
ATOM 1366 C CA . SER A 1 173 ? 3.394 5.908 2.933 1.00 90.62 173 SER A CA 1
ATOM 1367 C C . SER A 1 173 ? 4.717 5.237 3.291 1.00 90.62 173 SER A C 1
ATOM 1369 O O . SER A 1 173 ? 5.774 5.700 2.863 1.00 90.62 173 SER A O 1
ATOM 1371 N N . TYR A 1 174 ? 4.689 4.131 4.046 1.00 93.12 174 TYR A N 1
ATOM 1372 C CA . TYR A 1 174 ? 5.924 3.425 4.375 1.00 93.12 174 TYR A CA 1
ATOM 1373 C C . TYR A 1 174 ? 6.524 2.721 3.154 1.00 93.12 174 TYR A C 1
ATOM 1375 O O . TYR A 1 174 ? 7.724 2.834 2.914 1.00 93.12 174 TYR A O 1
ATOM 1383 N N . HIS A 1 175 ? 5.699 2.058 2.341 1.00 94.69 175 HIS A N 1
ATOM 1384 C CA . HIS A 1 175 ? 6.141 1.450 1.089 1.00 94.69 175 HIS A CA 1
ATOM 1385 C C . HIS A 1 175 ? 6.791 2.492 0.171 1.00 94.69 175 HIS A C 1
ATOM 1387 O O . HIS A 1 175 ? 7.921 2.303 -0.276 1.00 94.69 175 HIS A O 1
ATOM 1393 N N . LEU A 1 176 ? 6.119 3.624 -0.045 1.00 91.50 176 LEU A N 1
ATOM 1394 C CA . LEU A 1 176 ? 6.616 4.696 -0.899 1.00 91.50 176 LEU A CA 1
ATOM 1395 C C . LEU A 1 176 ? 7.934 5.285 -0.374 1.00 91.50 176 LEU A C 1
ATOM 1397 O O . LEU A 1 176 ? 8.826 5.583 -1.170 1.00 91.50 176 LEU A O 1
ATOM 1401 N N . PHE A 1 177 ? 8.100 5.407 0.951 1.00 90.31 177 PHE A N 1
ATOM 1402 C CA . PHE A 1 177 ? 9.360 5.850 1.559 1.00 90.31 177 PHE A CA 1
ATOM 1403 C C . PHE A 1 177 ? 10.524 4.924 1.196 1.00 90.31 177 PHE A C 1
ATOM 1405 O O . PHE A 1 177 ? 11.625 5.379 0.893 1.00 90.31 177 PHE A O 1
ATOM 1412 N N . LEU A 1 178 ? 10.278 3.613 1.224 1.00 91.94 178 LEU A N 1
ATOM 1413 C CA . LEU A 1 178 ? 11.293 2.601 0.949 1.00 91.94 178 LEU A CA 1
ATOM 1414 C C . LEU A 1 178 ? 11.683 2.540 -0.534 1.00 91.94 178 LEU A C 1
ATOM 1416 O O . LEU A 1 178 ? 12.825 2.194 -0.844 1.00 91.94 178 LEU A O 1
ATOM 1420 N N . THR A 1 179 ? 10.758 2.863 -1.442 1.00 91.56 179 THR A N 1
ATOM 1421 C CA . THR A 1 179 ? 10.971 2.746 -2.894 1.00 91.56 179 THR A CA 1
ATOM 1422 C C . THR A 1 179 ? 11.429 4.034 -3.571 1.00 91.56 179 THR A C 1
ATOM 1424 O O . THR A 1 179 ? 11.963 3.975 -4.673 1.00 91.56 179 THR A O 1
ATOM 1427 N N . THR A 1 180 ? 11.249 5.196 -2.943 1.00 87.25 180 THR A N 1
ATOM 1428 C CA . THR A 1 180 ? 11.595 6.489 -3.552 1.00 87.25 180 THR A CA 1
ATOM 1429 C C . THR A 1 180 ? 13.068 6.837 -3.337 1.00 87.25 180 THR A C 1
ATOM 1431 O O . THR A 1 180 ? 13.545 6.915 -2.201 1.00 87.25 180 THR A O 1
ATOM 1434 N N . TYR A 1 181 ? 13.795 7.105 -4.425 1.00 79.69 181 TYR A N 1
ATOM 1435 C CA . TYR A 1 181 ? 15.231 7.405 -4.379 1.00 79.69 181 TYR A CA 1
ATOM 1436 C C . TYR A 1 181 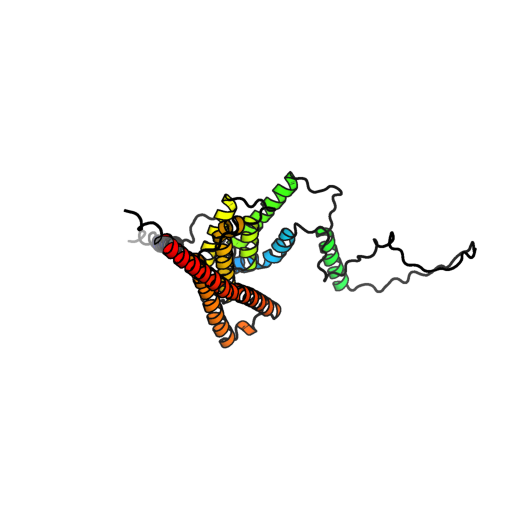? 15.559 8.641 -3.526 1.00 79.69 181 TYR A C 1
ATOM 1438 O O . TYR A 1 181 ? 16.464 8.591 -2.693 1.00 79.69 181 TYR A O 1
ATOM 1446 N N . ASP A 1 182 ? 14.760 9.709 -3.630 1.00 75.38 182 ASP A N 1
ATOM 1447 C CA . ASP A 1 182 ? 14.963 10.954 -2.873 1.00 75.38 182 ASP A CA 1
ATOM 1448 C C . ASP A 1 182 ? 14.896 10.754 -1.351 1.00 75.38 182 ASP A C 1
ATOM 1450 O O . ASP A 1 182 ? 15.518 11.500 -0.590 1.00 75.38 182 ASP A O 1
ATOM 1454 N N . PHE A 1 183 ? 14.230 9.696 -0.881 1.00 72.38 183 PHE A N 1
ATOM 1455 C CA . PHE A 1 183 ? 14.163 9.316 0.534 1.00 72.38 183 PHE A CA 1
ATOM 1456 C C . PHE A 1 183 ? 15.225 8.278 0.943 1.00 72.38 183 PHE A C 1
ATOM 1458 O O . PHE A 1 183 ? 15.217 7.754 2.059 1.00 72.38 183 PHE A O 1
ATOM 1465 N N . GLY A 1 184 ? 16.207 8.029 0.075 1.00 67.06 184 GLY A N 1
ATOM 1466 C CA . GLY A 1 184 ? 17.272 7.054 0.297 1.00 67.06 184 GLY A CA 1
ATOM 1467 C C . GLY A 1 184 ? 16.867 5.626 -0.066 1.00 67.06 184 GLY A C 1
ATOM 1468 O O . GLY A 1 184 ? 17.436 4.679 0.490 1.00 67.06 184 GLY A O 1
ATOM 1469 N N . GLY A 1 185 ? 15.882 5.469 -0.958 1.00 79.88 185 GLY A N 1
ATOM 1470 C CA . GLY A 1 185 ? 15.542 4.197 -1.584 1.00 79.88 185 GLY A CA 1
ATOM 1471 C C . GLY A 1 185 ? 16.762 3.590 -2.280 1.00 79.88 185 GLY A C 1
ATOM 1472 O O . GLY A 1 185 ? 17.471 4.253 -3.031 1.00 79.88 185 GLY A O 1
ATOM 1473 N N . ASN A 1 186 ? 17.032 2.324 -1.985 1.00 87.00 186 ASN A N 1
ATOM 1474 C CA . ASN A 1 186 ? 18.110 1.528 -2.568 1.00 87.00 186 ASN A CA 1
ATOM 1475 C C . ASN A 1 186 ? 17.649 0.072 -2.661 1.00 87.00 186 ASN A C 1
ATOM 1477 O O . ASN A 1 186 ? 16.640 -0.281 -2.052 1.00 87.00 186 ASN A O 1
ATOM 1481 N N . ASP A 1 187 ? 18.394 -0.787 -3.350 1.00 89.19 187 ASP A N 1
ATOM 1482 C CA . ASP A 1 187 ? 17.991 -2.180 -3.591 1.00 89.19 187 ASP A CA 1
ATOM 1483 C C . ASP A 1 187 ? 17.619 -2.939 -2.309 1.00 89.19 187 ASP A C 1
ATOM 1485 O O . ASP A 1 187 ? 16.632 -3.672 -2.282 1.00 89.19 187 ASP A O 1
ATOM 1489 N N . LYS A 1 188 ? 18.333 -2.700 -1.197 1.00 91.25 188 LYS A N 1
ATOM 1490 C CA . LYS A 1 188 ? 18.003 -3.317 0.099 1.00 91.25 188 LYS A CA 1
ATOM 1491 C C . LYS A 1 188 ? 16.667 -2.817 0.649 1.00 91.25 188 LYS A C 1
ATOM 1493 O O . LYS A 1 188 ? 15.886 -3.615 1.162 1.00 91.25 188 LYS A O 1
ATOM 1498 N N . LYS A 1 189 ? 16.394 -1.510 0.565 1.00 91.25 189 LYS A N 1
ATOM 1499 C CA . LYS A 1 189 ? 15.103 -0.937 0.984 1.00 91.25 189 LYS A CA 1
ATOM 1500 C C . LYS A 1 189 ? 13.964 -1.368 0.061 1.00 91.25 189 LYS A C 1
ATOM 1502 O O . LYS A 1 189 ? 12.868 -1.609 0.549 1.00 91.25 189 LYS A O 1
ATOM 1507 N N . ARG A 1 190 ? 14.220 -1.537 -1.235 1.00 93.00 190 ARG A N 1
ATOM 1508 C CA . ARG A 1 190 ? 13.232 -2.044 -2.198 1.00 93.00 190 ARG A CA 1
ATOM 1509 C C . ARG A 1 190 ? 12.871 -3.499 -1.935 1.00 93.00 190 ARG A C 1
ATOM 1511 O O . ARG A 1 190 ? 11.693 -3.840 -1.927 1.00 93.00 190 ARG A O 1
ATOM 1518 N N . GLU A 1 191 ? 13.857 -4.334 -1.623 1.00 94.38 191 GLU A N 1
ATOM 1519 C CA . GLU A 1 191 ? 13.591 -5.702 -1.178 1.00 94.38 191 GLU A CA 1
ATOM 1520 C C . GLU A 1 191 ? 12.822 -5.712 0.151 1.00 94.38 191 GLU A C 1
ATOM 1522 O O . GLU A 1 191 ? 11.896 -6.497 0.351 1.00 94.38 191 GLU A O 1
ATOM 1527 N N . HIS A 1 192 ? 13.117 -4.766 1.047 1.00 94.88 192 HIS A N 1
ATOM 1528 C CA . HIS A 1 192 ? 12.300 -4.578 2.241 1.00 94.88 192 HIS A CA 1
ATOM 1529 C C . HIS A 1 192 ? 10.854 -4.173 1.908 1.00 94.88 192 HIS A C 1
ATOM 1531 O O . HIS A 1 192 ? 9.924 -4.722 2.495 1.00 94.88 192 HIS A O 1
ATOM 1537 N N . ALA A 1 193 ? 10.644 -3.275 0.943 1.00 96.06 193 ALA A N 1
ATOM 1538 C CA . ALA A 1 193 ? 9.318 -2.856 0.490 1.00 96.06 193 ALA A CA 1
ATOM 1539 C C . ALA A 1 193 ? 8.501 -4.042 -0.050 1.00 96.06 193 ALA A C 1
ATOM 1541 O O . ALA A 1 193 ? 7.333 -4.197 0.314 1.00 96.06 193 ALA A O 1
ATOM 1542 N N . ARG A 1 194 ? 9.143 -4.939 -0.812 1.00 97.50 194 ARG A N 1
ATOM 1543 C CA . ARG A 1 194 ? 8.561 -6.210 -1.268 1.00 97.50 194 ARG A CA 1
ATOM 1544 C C . ARG A 1 194 ? 8.100 -7.077 -0.098 1.00 97.50 194 ARG A C 1
ATOM 1546 O O . ARG A 1 194 ? 6.945 -7.500 -0.065 1.00 97.50 194 ARG A O 1
ATOM 1553 N N . LEU A 1 195 ? 8.964 -7.298 0.896 1.00 96.69 195 LEU A N 1
ATOM 1554 C CA . LEU A 1 195 ? 8.617 -8.074 2.094 1.00 96.69 195 LEU A CA 1
ATOM 1555 C C . LEU A 1 195 ? 7.447 -7.456 2.870 1.00 96.69 195 LEU A C 1
ATOM 1557 O O . LEU A 1 195 ? 6.596 -8.174 3.397 1.00 96.69 195 LEU A O 1
ATOM 1561 N N . ILE A 1 196 ? 7.401 -6.127 2.954 1.00 96.75 196 ILE A N 1
ATOM 1562 C CA . ILE A 1 196 ? 6.326 -5.393 3.624 1.00 96.75 196 ILE A CA 1
ATOM 1563 C C . ILE A 1 196 ? 5.009 -5.533 2.854 1.00 96.75 196 ILE A C 1
ATOM 1565 O O . ILE A 1 196 ? 3.984 -5.793 3.482 1.00 96.75 196 ILE A O 1
ATOM 1569 N N . ALA A 1 197 ? 5.022 -5.448 1.522 1.00 98.25 197 ALA A N 1
ATOM 1570 C CA . ALA A 1 197 ? 3.839 -5.658 0.690 1.00 98.25 197 ALA A CA 1
ATOM 1571 C C . ALA A 1 197 ? 3.288 -7.089 0.814 1.00 98.25 197 ALA A C 1
ATOM 1573 O O . ALA A 1 197 ? 2.108 -7.270 1.111 1.00 98.25 197 ALA A O 1
ATOM 1574 N N . GLU A 1 198 ? 4.148 -8.106 0.704 1.00 98.19 198 GLU A N 1
ATOM 1575 C CA . GLU A 1 198 ? 3.764 -9.513 0.894 1.00 98.19 198 GLU A CA 1
ATOM 1576 C C . GLU A 1 198 ? 3.173 -9.764 2.288 1.00 98.19 198 GLU A C 1
ATOM 1578 O O . GLU A 1 198 ? 2.110 -10.373 2.439 1.00 98.19 198 GLU A O 1
ATOM 1583 N N . ARG A 1 199 ? 3.824 -9.231 3.329 1.00 97.12 199 ARG A N 1
ATOM 1584 C CA . ARG A 1 199 ? 3.343 -9.349 4.709 1.00 97.12 199 ARG A CA 1
ATOM 1585 C C . ARG A 1 199 ? 2.006 -8.646 4.921 1.00 97.12 199 ARG A C 1
ATOM 1587 O O . ARG A 1 199 ? 1.181 -9.159 5.671 1.00 97.12 199 ARG A O 1
ATOM 1594 N N . THR A 1 200 ? 1.807 -7.492 4.293 1.00 98.19 200 THR A N 1
ATOM 1595 C CA . THR A 1 200 ? 0.553 -6.734 4.367 1.00 98.19 200 THR A CA 1
ATOM 1596 C C . THR A 1 200 ? -0.591 -7.553 3.791 1.00 98.19 200 THR A C 1
ATOM 1598 O O . THR A 1 200 ? -1.596 -7.751 4.465 1.00 98.19 200 THR A O 1
ATOM 1601 N N . ILE A 1 201 ? -0.401 -8.124 2.600 1.00 98.31 201 ILE A N 1
ATOM 1602 C CA . ILE A 1 201 ? -1.404 -8.976 1.950 1.00 98.31 201 ILE A CA 1
ATOM 1603 C C . ILE A 1 201 ? -1.730 -10.188 2.831 1.00 98.31 201 ILE A C 1
ATOM 1605 O O . ILE A 1 201 ? -2.899 -10.471 3.085 1.00 98.31 201 ILE A O 1
ATOM 1609 N N . ALA A 1 202 ? -0.709 -10.859 3.372 1.00 97.50 202 ALA A N 1
ATOM 1610 C CA . ALA A 1 202 ? -0.902 -12.000 4.266 1.00 97.50 202 ALA A CA 1
ATOM 1611 C C . ALA A 1 202 ? -1.622 -11.639 5.581 1.00 97.50 202 ALA A C 1
ATOM 1613 O O . ALA A 1 202 ? -2.327 -12.474 6.148 1.00 97.50 202 ALA A O 1
ATOM 1614 N N . GLU A 1 203 ? -1.442 -10.419 6.095 1.00 96.12 203 GLU A N 1
ATOM 1615 C CA . GLU A 1 203 ? -2.158 -9.950 7.284 1.00 96.12 203 GLU A CA 1
ATOM 1616 C C . GLU A 1 203 ? -3.622 -9.632 6.963 1.00 96.12 203 GLU A C 1
ATOM 1618 O O . GLU A 1 203 ? -4.504 -10.071 7.696 1.00 96.12 203 GLU A O 1
ATOM 1623 N N . VAL A 1 204 ? -3.883 -8.951 5.843 1.00 97.69 204 VAL A N 1
ATOM 1624 C CA . VAL A 1 204 ? -5.242 -8.635 5.376 1.00 97.69 204 VAL A CA 1
ATOM 1625 C C . VAL A 1 204 ? -6.052 -9.897 5.098 1.00 97.69 204 VAL A C 1
ATOM 1627 O O . VAL A 1 204 ? -7.241 -9.921 5.373 1.00 97.69 204 VAL A O 1
ATOM 1630 N N . PHE A 1 205 ? -5.437 -10.987 4.635 1.00 96.75 205 PHE A N 1
ATOM 1631 C CA . PHE A 1 205 ? -6.153 -12.247 4.376 1.00 96.75 205 PHE A CA 1
ATOM 1632 C C . PHE A 1 205 ? -6.770 -12.886 5.633 1.00 96.75 205 PHE A C 1
ATOM 1634 O O . PHE A 1 205 ? -7.534 -13.846 5.531 1.00 96.75 205 PHE A O 1
ATOM 1641 N N . LYS A 1 206 ? -6.447 -12.373 6.824 1.00 95.50 206 LYS A N 1
ATOM 1642 C CA . LYS A 1 206 ? -7.083 -12.765 8.087 1.00 95.50 206 LYS A CA 1
ATOM 1643 C C . LYS A 1 206 ? -8.338 -11.942 8.402 1.00 95.50 206 LYS A C 1
ATOM 1645 O O . LYS A 1 206 ? -9.085 -12.345 9.291 1.00 95.50 206 LYS A O 1
ATOM 1650 N N . GLU A 1 207 ? -8.546 -10.820 7.715 1.00 94.12 207 GLU A N 1
ATOM 1651 C CA . GLU A 1 207 ? -9.691 -9.924 7.877 1.00 94.12 207 GLU A CA 1
ATOM 1652 C C . GLU A 1 207 ? -10.961 -10.541 7.281 1.00 94.12 207 GLU A C 1
ATOM 1654 O O . GLU A 1 207 ? -10.930 -11.171 6.221 1.00 94.12 207 GLU A O 1
ATOM 1659 N N . LYS A 1 208 ? -12.082 -10.380 7.986 1.00 94.25 208 LYS A N 1
ATOM 1660 C CA . LYS A 1 208 ? -13.370 -11.002 7.642 1.00 94.25 208 LYS A CA 1
ATOM 1661 C C . LYS A 1 208 ? -14.565 -10.073 7.810 1.00 94.25 208 LYS A C 1
ATOM 1663 O O . LYS A 1 208 ? -15.665 -10.465 7.435 1.00 94.25 208 LYS A O 1
ATOM 1668 N N . GLU A 1 209 ? -14.372 -8.906 8.409 1.00 91.44 209 GLU A N 1
ATOM 1669 C CA . GLU A 1 209 ? -15.454 -8.009 8.802 1.00 91.44 209 GLU A CA 1
ATOM 1670 C C . GLU A 1 209 ? -15.296 -6.652 8.124 1.00 91.44 209 GLU A C 1
ATOM 1672 O O . GLU A 1 209 ? -16.234 -6.169 7.491 1.00 91.44 209 GLU A O 1
ATOM 1677 N N . ASP A 1 210 ? -14.106 -6.055 8.218 1.00 91.94 210 ASP A N 1
ATOM 1678 C CA . ASP A 1 210 ? -13.839 -4.742 7.638 1.00 91.94 210 ASP A CA 1
ATOM 1679 C C . ASP A 1 210 ? -13.482 -4.871 6.144 1.00 91.94 210 ASP A C 1
ATOM 1681 O O . ASP A 1 210 ? -12.508 -5.555 5.804 1.00 91.94 210 ASP A O 1
ATOM 1685 N N . PRO A 1 211 ? -14.231 -4.234 5.222 1.00 96.00 211 PRO A N 1
ATOM 1686 C CA . PRO A 1 211 ? -13.861 -4.225 3.813 1.00 96.00 211 PRO A CA 1
ATOM 1687 C C . PRO A 1 211 ? -12.548 -3.476 3.557 1.00 96.00 211 PRO A C 1
ATOM 1689 O O . PRO A 1 211 ? -11.782 -3.870 2.682 1.00 96.00 211 PRO A O 1
ATOM 1692 N N . GLU A 1 212 ? -12.240 -2.412 4.297 1.00 94.56 212 GLU A N 1
ATOM 1693 C CA . GLU A 1 212 ? -11.160 -1.490 3.938 1.00 94.56 212 GLU A CA 1
ATOM 1694 C C . GLU A 1 212 ? -9.758 -2.120 3.848 1.00 94.56 212 GLU A C 1
ATOM 1696 O O . GLU A 1 212 ? -9.055 -1.822 2.874 1.00 94.56 212 GLU A O 1
ATOM 1701 N N . PRO A 1 213 ? -9.326 -3.000 4.774 1.00 97.25 213 PRO A N 1
ATOM 1702 C CA . PRO A 1 213 ? -8.071 -3.739 4.653 1.00 97.25 213 PRO A CA 1
ATOM 1703 C C . PRO A 1 213 ? -7.841 -4.376 3.278 1.00 97.25 213 PRO A C 1
ATOM 1705 O O . PRO A 1 213 ? -6.705 -4.421 2.801 1.00 97.25 213 PRO A O 1
ATOM 1708 N N . TRP A 1 214 ? -8.898 -4.807 2.585 1.00 98.44 214 TRP A N 1
ATOM 1709 C CA . TRP A 1 214 ? -8.789 -5.395 1.249 1.00 98.44 214 TRP A CA 1
ATOM 1710 C C . TRP A 1 214 ? -8.371 -4.394 0.167 1.00 98.44 214 TRP A C 1
ATOM 1712 O O . TRP A 1 214 ? -7.666 -4.781 -0.768 1.00 98.44 214 TRP A O 1
ATOM 1722 N N . LEU A 1 215 ? -8.678 -3.101 0.324 1.00 98.31 215 LEU A N 1
ATOM 1723 C CA . LEU A 1 215 ? -8.111 -2.046 -0.528 1.00 98.31 215 LEU A CA 1
ATOM 1724 C C . LEU A 1 215 ? -6.615 -1.851 -0.260 1.00 98.31 215 LEU A C 1
ATOM 1726 O O . LEU A 1 215 ? -5.850 -1.608 -1.194 1.00 98.31 215 LEU A O 1
ATOM 1730 N N . THR A 1 216 ? -6.171 -2.006 0.991 1.00 98.25 216 THR A N 1
ATOM 1731 C CA . THR A 1 216 ? -4.739 -2.002 1.330 1.00 98.25 216 THR A CA 1
ATOM 1732 C C . THR A 1 216 ? -4.021 -3.178 0.670 1.00 98.25 216 THR A C 1
ATOM 1734 O O . THR A 1 216 ? -2.959 -2.985 0.080 1.00 98.25 216 THR A O 1
ATOM 1737 N N . ALA A 1 217 ? -4.606 -4.381 0.690 1.00 98.56 217 ALA A N 1
ATOM 1738 C CA . ALA A 1 217 ? -4.045 -5.539 -0.009 1.00 98.56 217 ALA A CA 1
ATOM 1739 C C . ALA A 1 217 ? -4.016 -5.359 -1.535 1.00 98.56 217 ALA A C 1
ATOM 1741 O O . ALA A 1 217 ? -3.016 -5.713 -2.161 1.00 98.56 217 ALA A O 1
ATOM 1742 N N . ALA A 1 218 ? -5.058 -4.770 -2.132 1.00 98.56 218 ALA A N 1
ATOM 1743 C CA . ALA A 1 218 ? -5.071 -4.442 -3.557 1.00 98.56 218 ALA A CA 1
ATOM 1744 C C . ALA A 1 218 ? -3.942 -3.457 -3.915 1.00 98.56 218 ALA A C 1
ATOM 1746 O O . ALA A 1 218 ? -3.188 -3.705 -4.856 1.00 98.56 218 ALA A O 1
ATOM 1747 N N . SER A 1 219 ? -3.765 -2.398 -3.117 1.00 98.19 219 SER A N 1
ATOM 1748 C CA . SER A 1 219 ? -2.656 -1.443 -3.259 1.00 98.19 219 SER A CA 1
ATOM 1749 C C . SER A 1 219 ? -1.296 -2.130 -3.117 1.00 98.19 219 SER A C 1
ATOM 1751 O O . SER A 1 219 ? -0.390 -1.909 -3.917 1.00 98.19 219 SER A O 1
ATOM 1753 N N . ALA A 1 220 ? -1.157 -3.033 -2.144 1.00 98.50 220 ALA A N 1
ATOM 1754 C CA . ALA A 1 220 ? 0.072 -3.786 -1.941 1.00 98.50 220 ALA A CA 1
ATOM 1755 C C . ALA A 1 220 ? 0.402 -4.725 -3.109 1.00 98.50 220 ALA A C 1
ATOM 1757 O O . ALA A 1 220 ? 1.564 -4.840 -3.499 1.00 98.50 220 ALA A O 1
ATOM 1758 N N . ALA A 1 221 ? -0.608 -5.356 -3.707 1.00 98.38 221 ALA A N 1
ATOM 1759 C CA . ALA A 1 221 ? -0.434 -6.183 -4.895 1.00 98.38 221 ALA A CA 1
ATOM 1760 C C . ALA A 1 221 ? -0.024 -5.341 -6.118 1.00 98.38 221 ALA A C 1
ATOM 1762 O O . ALA A 1 221 ? 0.868 -5.745 -6.859 1.00 98.38 221 ALA A O 1
ATOM 1763 N N . MET A 1 222 ? -0.593 -4.143 -6.291 1.00 97.81 222 MET A N 1
ATOM 1764 C CA . MET A 1 222 ? -0.159 -3.201 -7.334 1.00 97.81 222 MET A CA 1
ATOM 1765 C C . MET A 1 222 ? 1.280 -2.721 -7.122 1.00 97.81 222 MET A C 1
ATOM 1767 O O . MET A 1 222 ? 2.050 -2.620 -8.071 1.00 97.81 222 MET A O 1
ATOM 1771 N N . ASN A 1 223 ? 1.673 -2.466 -5.877 1.00 97.62 223 ASN A N 1
ATOM 1772 C CA . ASN A 1 223 ? 3.043 -2.091 -5.545 1.00 97.62 223 ASN A CA 1
ATOM 1773 C C . ASN A 1 223 ? 4.045 -3.212 -5.867 1.00 97.62 223 ASN A C 1
ATOM 1775 O O . ASN A 1 223 ? 5.117 -2.940 -6.405 1.00 97.62 223 ASN A O 1
ATOM 1779 N N . LEU A 1 224 ? 3.690 -4.475 -5.601 1.00 97.88 224 LEU A N 1
ATOM 1780 C CA . LEU A 1 224 ? 4.502 -5.627 -6.007 1.00 97.88 224 LEU A CA 1
ATOM 1781 C C . LEU A 1 224 ? 4.629 -5.733 -7.525 1.00 97.88 224 LEU A C 1
ATOM 1783 O O . LEU A 1 224 ? 5.730 -5.967 -8.015 1.00 97.88 224 LEU A O 1
ATOM 1787 N N . PHE A 1 225 ? 3.538 -5.500 -8.260 1.00 97.25 225 PHE A N 1
ATOM 1788 C CA . PHE A 1 225 ? 3.574 -5.419 -9.718 1.00 97.25 225 PHE A CA 1
ATOM 1789 C C . PHE A 1 225 ? 4.602 -4.386 -10.192 1.00 97.25 225 PHE A C 1
ATOM 1791 O O . PHE A 1 225 ? 5.496 -4.738 -10.956 1.00 97.25 225 PHE A O 1
ATOM 1798 N N . LEU A 1 226 ? 4.549 -3.153 -9.673 1.00 95.19 226 LEU A N 1
ATOM 1799 C CA . LEU A 1 226 ? 5.498 -2.097 -10.043 1.00 95.19 226 LEU A CA 1
ATOM 1800 C C . LEU A 1 226 ? 6.956 -2.492 -9.762 1.00 95.19 226 LEU A C 1
ATOM 1802 O O . LEU A 1 226 ? 7.829 -2.237 -10.593 1.00 95.19 226 LEU A O 1
ATOM 1806 N N . LEU A 1 227 ? 7.220 -3.144 -8.624 1.00 95.00 227 LEU A N 1
ATOM 1807 C CA . LEU A 1 227 ? 8.554 -3.642 -8.275 1.00 95.00 227 LEU A CA 1
ATOM 1808 C C . LEU A 1 227 ? 9.025 -4.775 -9.201 1.00 95.00 227 LEU A C 1
ATOM 1810 O O . LEU A 1 227 ? 10.201 -4.822 -9.552 1.00 95.00 227 LEU A O 1
ATOM 1814 N N . ASP A 1 228 ? 8.135 -5.684 -9.597 1.00 95.12 228 ASP A N 1
ATOM 1815 C CA . ASP A 1 228 ? 8.459 -6.822 -10.469 1.00 95.12 228 ASP A CA 1
ATOM 1816 C C . ASP A 1 228 ? 8.671 -6.419 -11.923 1.00 95.12 228 ASP A C 1
ATOM 1818 O O . ASP A 1 228 ? 9.459 -7.046 -12.641 1.00 95.12 228 ASP A O 1
ATOM 1822 N N . THR A 1 229 ? 7.972 -5.372 -12.362 1.00 95.00 229 THR A N 1
ATOM 1823 C CA . THR A 1 229 ? 8.010 -4.937 -13.755 1.00 95.00 229 THR A CA 1
ATOM 1824 C C . THR A 1 229 ? 9.013 -3.837 -14.043 1.00 95.00 229 THR A C 1
ATOM 1826 O O . THR A 1 229 ? 9.265 -3.558 -15.211 1.00 95.00 229 THR A O 1
ATOM 1829 N N . GLU A 1 230 ? 9.616 -3.234 -13.017 1.00 91.69 230 GLU A N 1
ATOM 1830 C CA . GLU A 1 230 ? 10.523 -2.095 -13.177 1.00 91.69 230 GLU A CA 1
ATOM 1831 C C . GLU A 1 230 ? 11.614 -2.338 -14.220 1.00 91.69 230 GLU A C 1
ATOM 1833 O O . GLU A 1 230 ? 11.830 -1.485 -15.075 1.00 91.69 230 GLU A O 1
ATOM 1838 N N . LYS A 1 231 ? 12.276 -3.500 -14.189 1.00 92.62 231 LYS A N 1
ATOM 1839 C CA . LYS A 1 231 ? 13.350 -3.814 -15.144 1.00 92.62 231 LYS A CA 1
ATOM 1840 C C . LYS A 1 231 ? 12.882 -3.745 -16.599 1.00 92.62 231 LYS A C 1
ATOM 1842 O O . LYS A 1 231 ? 13.626 -3.292 -17.455 1.00 92.62 231 LYS A O 1
ATOM 1847 N N . PHE A 1 232 ? 11.641 -4.146 -16.877 1.00 93.50 232 PHE A N 1
ATOM 1848 C CA . PHE A 1 232 ? 11.078 -4.084 -18.224 1.00 93.50 232 PHE A CA 1
ATOM 1849 C C . PHE A 1 232 ? 10.769 -2.639 -18.609 1.00 93.50 232 PHE A C 1
ATOM 1851 O O . PHE A 1 232 ? 11.057 -2.240 -19.727 1.00 93.50 232 PHE A O 1
ATOM 1858 N N . THR A 1 233 ? 10.270 -1.836 -17.668 1.00 88.81 233 THR A N 1
ATOM 1859 C CA . THR A 1 233 ? 10.026 -0.405 -17.887 1.00 88.81 233 THR A CA 1
ATOM 1860 C C . THR A 1 233 ? 11.324 0.374 -18.124 1.00 88.81 233 THR A C 1
ATOM 1862 O O . THR A 1 233 ? 11.373 1.217 -19.010 1.00 88.81 233 THR A O 1
ATOM 1865 N N . VAL A 1 234 ? 12.384 0.098 -17.355 1.00 89.44 234 VAL A N 1
ATOM 1866 C CA . VAL A 1 234 ? 13.691 0.771 -17.484 1.00 89.44 234 VAL A CA 1
ATOM 1867 C C . VAL A 1 234 ? 14.397 0.382 -18.783 1.00 89.44 234 VAL A C 1
ATOM 1869 O O . VAL A 1 234 ? 15.033 1.222 -19.412 1.00 89.44 234 VAL A O 1
ATOM 1872 N N . GLU A 1 235 ? 14.284 -0.881 -19.191 1.00 93.12 235 GLU A N 1
ATOM 1873 C CA . GLU A 1 235 ? 14.886 -1.395 -20.426 1.00 93.12 235 GLU A CA 1
ATOM 1874 C C . GLU A 1 235 ? 14.010 -1.172 -21.673 1.00 93.12 235 GLU A C 1
ATOM 1876 O O . GLU A 1 235 ? 14.388 -1.627 -22.751 1.00 93.12 235 GLU A O 1
ATOM 1881 N N . ASP A 1 236 ? 12.853 -0.512 -21.531 1.00 90.75 236 ASP A N 1
ATOM 1882 C CA . ASP A 1 236 ? 11.836 -0.322 -22.579 1.00 90.75 236 ASP A CA 1
ATOM 1883 C C . ASP A 1 236 ? 11.438 -1.636 -23.287 1.00 90.75 236 ASP A C 1
ATOM 1885 O O . ASP A 1 236 ? 11.284 -1.729 -24.505 1.00 90.75 236 ASP A O 1
ATOM 1889 N N . LYS A 1 237 ? 11.309 -2.707 -22.497 1.00 90.06 237 LYS A N 1
ATOM 1890 C CA . LYS A 1 237 ? 10.918 -4.043 -22.955 1.00 90.06 237 LYS A CA 1
ATOM 1891 C C . LYS A 1 237 ? 9.449 -4.320 -22.647 1.00 90.06 237 LYS A C 1
ATOM 1893 O O . LYS A 1 237 ? 8.938 -3.892 -21.610 1.00 90.06 237 LYS A O 1
ATOM 1898 N N . PRO A 1 238 ? 8.761 -5.110 -23.491 1.00 90.69 238 PRO A N 1
ATOM 1899 C CA . PRO A 1 238 ? 7.407 -5.544 -23.188 1.00 90.69 238 PRO A CA 1
ATOM 1900 C C . PRO A 1 238 ? 7.393 -6.384 -21.906 1.00 90.69 238 PRO A C 1
ATOM 1902 O O . PRO A 1 238 ? 8.214 -7.287 -21.723 1.00 90.69 238 PRO A O 1
ATOM 1905 N N . ILE A 1 239 ? 6.439 -6.095 -21.021 1.00 94.62 239 ILE A N 1
ATOM 1906 C CA . ILE A 1 239 ? 6.224 -6.884 -19.806 1.00 94.62 239 ILE A CA 1
ATOM 1907 C C . ILE A 1 239 ? 5.635 -8.248 -20.210 1.00 94.62 239 ILE A C 1
ATOM 1909 O O . ILE A 1 239 ? 4.634 -8.281 -20.932 1.00 94.62 239 ILE A O 1
ATOM 1913 N N . PRO A 1 240 ? 6.201 -9.368 -19.729 1.00 94.56 240 PRO A N 1
ATOM 1914 C CA . PRO A 1 240 ? 5.673 -10.700 -19.991 1.00 94.56 240 PRO A CA 1
ATOM 1915 C C . PRO A 1 240 ? 4.207 -10.872 -19.556 1.00 94.56 240 PRO A C 1
ATOM 1917 O O . PRO A 1 240 ? 3.797 -10.453 -18.470 1.00 94.56 240 PRO A O 1
ATOM 1920 N N . SER A 1 241 ? 3.410 -11.513 -20.415 1.00 94.75 241 SER A N 1
ATOM 1921 C CA . SER A 1 241 ? 1.966 -11.722 -20.210 1.00 94.75 241 SER A CA 1
ATOM 1922 C C . SER A 1 241 ? 1.643 -12.551 -18.962 1.00 94.75 241 SER A C 1
ATOM 1924 O O . SER A 1 241 ? 0.653 -12.298 -18.279 1.00 94.75 241 SER A O 1
ATOM 1926 N N . ASP A 1 242 ? 2.494 -13.513 -18.615 1.00 95.69 242 ASP A N 1
ATOM 1927 C CA . ASP A 1 242 ? 2.388 -14.326 -17.402 1.00 95.69 242 ASP A CA 1
ATOM 1928 C C . ASP A 1 242 ? 2.512 -13.482 -16.124 1.00 95.69 242 ASP A C 1
ATOM 1930 O O . ASP A 1 242 ? 1.699 -13.640 -15.211 1.00 95.69 242 ASP A O 1
ATOM 1934 N N . ILE A 1 243 ? 3.450 -12.526 -16.087 1.00 96.00 243 ILE A N 1
ATOM 1935 C CA . ILE A 1 243 ? 3.597 -11.580 -14.968 1.00 96.00 243 ILE A CA 1
ATOM 1936 C C . ILE A 1 243 ? 2.344 -10.704 -14.846 1.00 96.00 243 ILE A C 1
ATOM 1938 O O . ILE A 1 243 ? 1.827 -10.507 -13.744 1.00 96.00 243 ILE A O 1
ATOM 1942 N N . LEU A 1 244 ? 1.817 -10.214 -15.973 1.00 97.12 244 LEU A N 1
ATOM 1943 C CA . LEU A 1 244 ? 0.597 -9.402 -15.987 1.00 97.12 244 LEU A CA 1
ATOM 1944 C C . LEU A 1 244 ? -0.617 -10.185 -15.472 1.00 97.12 244 LEU A C 1
ATOM 1946 O O . LEU A 1 244 ? -1.343 -9.683 -14.617 1.00 97.12 244 LEU A O 1
ATOM 1950 N N . LYS A 1 245 ? -0.817 -11.423 -15.940 1.00 97.50 245 LYS A N 1
ATOM 1951 C CA . LYS A 1 245 ? -1.926 -12.300 -15.521 1.00 97.50 245 LYS A CA 1
ATOM 1952 C C . LYS A 1 245 ? -1.834 -12.683 -14.042 1.00 97.50 245 LYS A C 1
ATOM 1954 O O . LYS A 1 245 ? -2.859 -12.721 -13.356 1.00 97.50 245 LYS A O 1
ATOM 1959 N N . LEU A 1 246 ? -0.622 -12.928 -13.535 1.00 96.94 246 LEU A N 1
ATOM 1960 C CA . LEU A 1 246 ? -0.377 -13.202 -12.117 1.00 96.94 246 LEU A CA 1
ATOM 1961 C C . LEU A 1 246 ? -0.841 -12.030 -11.240 1.00 96.94 246 LEU A C 1
ATOM 1963 O O . LEU A 1 246 ? -1.636 -12.218 -10.315 1.00 96.94 246 LEU A O 1
ATOM 1967 N N . HIS A 1 247 ? -0.377 -10.818 -11.550 1.00 97.69 247 HIS A N 1
ATOM 1968 C CA . HIS A 1 247 ? -0.706 -9.625 -10.768 1.00 97.69 247 HIS A CA 1
ATOM 1969 C C . HIS A 1 247 ? -2.162 -9.190 -10.943 1.00 97.69 247 HIS A C 1
ATOM 1971 O O . HIS A 1 247 ? -2.807 -8.854 -9.950 1.00 97.69 247 HIS A O 1
ATOM 1977 N N . GLN A 1 248 ? -2.723 -9.304 -12.151 1.00 98.00 248 GLN A N 1
ATOM 1978 C CA . GLN A 1 248 ? -4.153 -9.103 -12.390 1.00 98.00 248 GLN A CA 1
ATOM 1979 C C . GLN A 1 248 ? -4.984 -10.023 -11.487 1.00 98.00 248 GLN A C 1
ATOM 1981 O O . GLN A 1 248 ? -5.854 -9.556 -10.758 1.00 98.00 248 GLN A O 1
ATOM 1986 N N . SER A 1 249 ? -4.692 -11.325 -11.464 1.00 98.12 249 SER A N 1
ATOM 1987 C CA . SER A 1 249 ? -5.444 -12.279 -10.638 1.00 98.12 249 SER A CA 1
ATOM 1988 C C . SER A 1 249 ? -5.383 -11.917 -9.150 1.00 98.12 249 SER A C 1
ATOM 1990 O O . SER A 1 249 ? -6.391 -11.973 -8.445 1.00 98.12 249 SER A O 1
ATOM 1992 N N . ARG A 1 250 ? -4.208 -11.491 -8.672 1.00 97.69 250 ARG A N 1
ATOM 1993 C CA . ARG A 1 250 ? -3.988 -11.115 -7.271 1.00 97.69 250 ARG A CA 1
ATOM 1994 C C . ARG A 1 250 ? -4.743 -9.846 -6.873 1.00 97.69 250 ARG A C 1
ATOM 1996 O O . ARG A 1 250 ? -5.407 -9.835 -5.836 1.00 97.69 250 ARG A O 1
ATOM 2003 N N . VAL A 1 251 ? -4.660 -8.794 -7.687 1.00 98.25 251 VAL A N 1
ATOM 2004 C CA . VAL A 1 251 ? -5.391 -7.536 -7.461 1.00 98.25 251 VAL A CA 1
ATOM 2005 C C . VAL A 1 251 ? -6.898 -7.777 -7.552 1.00 98.25 251 VAL A C 1
ATOM 2007 O O . VAL A 1 251 ? -7.638 -7.360 -6.662 1.00 98.25 251 VAL A O 1
ATOM 2010 N N . GLY A 1 252 ? -7.345 -8.509 -8.576 1.00 98.25 252 GLY A N 1
ATOM 2011 C CA . GLY A 1 252 ? -8.753 -8.836 -8.792 1.00 98.25 252 GLY A CA 1
ATOM 2012 C C . GLY A 1 252 ? -9.365 -9.616 -7.629 1.00 98.25 252 GLY A C 1
ATOM 2013 O O . GLY A 1 252 ? -10.472 -9.302 -7.202 1.00 98.25 252 GLY A O 1
ATOM 2014 N N . TYR A 1 253 ? -8.625 -10.567 -7.047 1.00 98.38 253 TYR A N 1
ATOM 2015 C CA . TYR A 1 253 ? -9.065 -11.273 -5.840 1.00 98.38 253 TYR A CA 1
ATOM 2016 C C . TYR A 1 253 ? -9.298 -10.318 -4.662 1.00 98.38 253 TYR A C 1
ATOM 2018 O O . TYR A 1 253 ? -10.324 -10.410 -3.990 1.00 98.38 253 TYR A O 1
ATOM 2026 N N . CYS A 1 254 ? -8.381 -9.373 -4.428 1.00 98.50 254 CYS A N 1
ATOM 2027 C CA . CYS A 1 254 ? -8.512 -8.416 -3.329 1.00 98.50 254 CYS A CA 1
ATOM 2028 C C . CYS A 1 254 ? -9.726 -7.493 -3.517 1.00 98.50 254 CYS A C 1
ATOM 2030 O O . CYS A 1 254 ? -10.481 -7.277 -2.573 1.00 98.50 254 CYS A O 1
ATOM 2032 N N . LEU A 1 255 ? -9.947 -6.996 -4.740 1.00 98.50 255 LEU A N 1
ATOM 2033 C CA . LEU A 1 255 ? -11.106 -6.156 -5.062 1.00 98.50 255 LEU A CA 1
ATOM 2034 C C . LEU A 1 255 ? -12.430 -6.921 -4.938 1.00 98.50 255 LEU A C 1
ATOM 2036 O O . LEU A 1 255 ? -13.387 -6.404 -4.371 1.00 98.50 255 LEU A O 1
ATOM 2040 N N . ALA A 1 256 ? -12.474 -8.182 -5.372 1.00 98.31 256 ALA A N 1
ATOM 2041 C CA . ALA A 1 256 ? -13.664 -9.015 -5.216 1.00 98.31 256 ALA A CA 1
ATOM 2042 C C . ALA A 1 256 ? -14.018 -9.262 -3.736 1.00 98.31 256 ALA A C 1
ATOM 2044 O O . ALA A 1 256 ? -15.196 -9.278 -3.375 1.00 98.31 256 ALA A O 1
ATOM 2045 N N . GLN A 1 257 ? -13.012 -9.442 -2.872 1.00 98.44 257 GLN A N 1
ATOM 2046 C CA . GLN A 1 257 ? -13.222 -9.575 -1.428 1.00 98.44 257 GLN A CA 1
ATOM 2047 C C . GLN A 1 257 ? -13.687 -8.262 -0.785 1.00 98.44 257 GLN A C 1
ATOM 2049 O O . GLN A 1 257 ? -14.613 -8.291 0.028 1.00 98.44 257 GLN A O 1
ATOM 2054 N N . PHE A 1 258 ? -13.124 -7.121 -1.200 1.00 98.38 258 PHE A N 1
ATOM 2055 C CA . PHE A 1 258 ? -13.627 -5.804 -0.805 1.00 98.38 258 PHE A CA 1
ATOM 2056 C C . PHE A 1 258 ? -15.120 -5.666 -1.135 1.00 98.38 258 PHE A C 1
ATOM 2058 O O . PHE A 1 258 ? -15.917 -5.413 -0.236 1.00 98.38 258 PHE A O 1
ATOM 2065 N N . ASP A 1 259 ? -15.521 -5.920 -2.384 1.00 98.12 259 ASP A N 1
ATOM 2066 C CA . ASP A 1 259 ? -16.917 -5.795 -2.825 1.00 98.12 259 ASP A CA 1
ATOM 2067 C C . ASP A 1 259 ? -17.865 -6.705 -2.039 1.00 98.12 259 ASP A C 1
ATOM 2069 O O . ASP A 1 259 ? -19.009 -6.342 -1.745 1.00 98.12 259 ASP A O 1
ATOM 2073 N N . GLN A 1 260 ? -17.410 -7.917 -1.718 1.00 98.12 260 GLN A N 1
ATOM 2074 C CA . GLN A 1 260 ? -18.180 -8.869 -0.930 1.00 98.12 260 GLN A CA 1
ATOM 2075 C C . GLN A 1 260 ? -18.439 -8.333 0.483 1.00 98.12 260 GLN A C 1
ATOM 2077 O O . GLN A 1 260 ? -19.592 -8.338 0.924 1.00 98.12 260 GLN A O 1
ATOM 2082 N N . LEU A 1 261 ? -17.396 -7.880 1.183 1.00 97.38 261 LEU A N 1
ATOM 2083 C CA . LEU A 1 261 ? -17.508 -7.358 2.547 1.00 97.38 261 LEU A CA 1
ATOM 2084 C C . LEU A 1 261 ? -18.237 -6.016 2.588 1.00 97.38 261 LEU A C 1
ATOM 2086 O O . LEU A 1 261 ? -19.054 -5.794 3.475 1.00 97.38 261 LEU A O 1
ATOM 2090 N N . GLN A 1 262 ? -18.033 -5.161 1.589 1.00 97.06 262 GLN A N 1
ATOM 2091 C CA . GLN A 1 262 ? -18.729 -3.887 1.456 1.00 97.06 262 GLN A CA 1
ATOM 2092 C C . GLN A 1 262 ? -20.246 -4.099 1.352 1.00 97.06 262 GLN A C 1
ATOM 2094 O O . GLN A 1 262 ? -21.010 -3.543 2.139 1.00 97.06 262 GLN A O 1
ATOM 2099 N N . LYS A 1 263 ? -20.692 -5.008 0.474 1.00 96.94 263 LYS A N 1
ATOM 2100 C CA . LYS A 1 263 ? -22.116 -5.375 0.352 1.00 96.94 263 LYS A CA 1
ATOM 2101 C C . LYS A 1 263 ? -22.685 -5.982 1.634 1.00 96.94 263 LYS A C 1
ATOM 2103 O O . LYS A 1 263 ? -23.884 -5.875 1.885 1.00 96.94 263 LYS A O 1
ATOM 2108 N N . GLN A 1 264 ? -21.872 -6.692 2.417 1.00 96.38 264 GLN A N 1
ATOM 2109 C CA . GLN A 1 264 ? -22.295 -7.214 3.719 1.00 96.38 264 GLN A CA 1
ATOM 2110 C C . GLN A 1 264 ? -22.427 -6.087 4.748 1.00 96.38 264 GLN A C 1
ATOM 2112 O O . GLN A 1 264 ? -23.432 -6.034 5.451 1.00 96.38 264 GLN A O 1
ATOM 2117 N N . SER A 1 265 ? -21.462 -5.170 4.785 1.00 95.25 265 SER A N 1
ATOM 2118 C CA . SER A 1 265 ? -21.448 -3.992 5.653 1.00 95.25 265 SER A CA 1
ATOM 2119 C C . SER A 1 265 ? -22.677 -3.104 5.432 1.00 95.25 265 SER A C 1
ATOM 2121 O O . SER A 1 265 ? -23.361 -2.758 6.395 1.00 95.25 265 SER A O 1
ATOM 2123 N N . GLU A 1 266 ? -23.031 -2.835 4.171 1.00 95.38 266 GLU A N 1
ATOM 2124 C CA . GLU A 1 266 ? -24.246 -2.098 3.783 1.00 95.38 266 GLU A CA 1
ATOM 2125 C C . GLU A 1 266 ? -25.525 -2.816 4.239 1.00 95.38 266 GLU A C 1
ATOM 2127 O O . GLU A 1 266 ? -26.413 -2.220 4.841 1.00 95.38 266 GLU A O 1
ATOM 2132 N N . LYS A 1 267 ? -25.621 -4.137 4.032 1.00 95.94 267 LYS A N 1
ATOM 2133 C CA . LYS A 1 267 ? -26.788 -4.918 4.489 1.00 95.94 267 LYS A CA 1
ATOM 2134 C C . LYS A 1 267 ? -26.969 -4.894 6.005 1.00 95.94 267 LYS A C 1
ATOM 2136 O O . LYS A 1 267 ? -28.096 -5.019 6.480 1.00 95.94 267 LYS A O 1
ATOM 2141 N N . LEU A 1 268 ? -25.871 -4.804 6.751 1.00 94.62 268 LEU A N 1
ATOM 2142 C CA . LEU A 1 268 ? -25.868 -4.787 8.212 1.00 94.62 268 LEU A CA 1
ATOM 2143 C C . LEU A 1 268 ? -26.035 -3.377 8.797 1.00 94.62 268 LEU A C 1
ATOM 2145 O O . LEU A 1 268 ? -26.106 -3.247 10.018 1.00 94.62 268 LEU A O 1
ATOM 2149 N N . GLY A 1 269 ? -26.100 -2.332 7.968 1.00 93.06 269 GLY A N 1
ATOM 2150 C CA . GLY A 1 269 ? -26.167 -0.949 8.439 1.00 93.06 269 GLY A CA 1
ATOM 2151 C C . GLY A 1 269 ? -24.841 -0.422 9.007 1.00 93.06 269 GLY A C 1
ATOM 2152 O O . GLY A 1 269 ? -24.826 0.592 9.702 1.00 93.06 269 GLY A O 1
ATOM 2153 N N . ILE A 1 270 ? -23.730 -1.149 8.821 1.00 92.88 270 ILE A N 1
ATOM 2154 C CA . ILE A 1 270 ? -22.415 -0.793 9.379 1.00 92.88 270 ILE A CA 1
ATOM 2155 C C . ILE A 1 270 ? -21.803 0.353 8.573 1.00 92.88 270 ILE A C 1
ATOM 2157 O O . ILE A 1 270 ? -21.198 1.256 9.150 1.00 92.88 270 ILE A O 1
ATOM 2161 N N . TRP A 1 271 ? -21.993 0.337 7.255 1.00 91.44 271 TRP A N 1
ATOM 2162 C CA . TRP A 1 271 ? -21.482 1.362 6.353 1.00 91.44 271 TRP A CA 1
ATOM 2163 C C . TRP A 1 271 ? -22.036 2.753 6.684 1.00 91.44 271 TRP A C 1
ATOM 2165 O O . TRP A 1 271 ? -21.291 3.728 6.762 1.00 91.44 271 TRP A O 1
ATOM 2175 N N . GLU A 1 272 ? -23.332 2.830 6.971 1.00 92.25 272 GLU A N 1
ATOM 2176 C CA . GLU A 1 272 ? -24.055 4.053 7.311 1.00 92.25 272 GLU A CA 1
ATOM 2177 C C . GLU A 1 272 ? -23.614 4.644 8.657 1.00 92.25 272 GLU A C 1
ATOM 2179 O O . GLU A 1 272 ? -23.775 5.842 8.882 1.00 92.25 272 GLU A O 1
ATOM 2184 N N . ASN A 1 273 ? -23.024 3.827 9.537 1.00 91.88 273 ASN A N 1
ATOM 2185 C CA . ASN A 1 273 ? -22.460 4.284 10.809 1.00 91.88 273 ASN A CA 1
ATOM 2186 C C . ASN A 1 273 ? -21.080 4.943 10.649 1.00 91.88 273 ASN A C 1
ATOM 2188 O O . ASN A 1 273 ? -20.583 5.560 11.595 1.00 91.88 273 ASN A O 1
ATOM 2192 N N . LEU A 1 274 ? -20.436 4.816 9.484 1.00 90.50 274 LEU A N 1
ATOM 2193 C CA . LEU A 1 274 ? -19.197 5.530 9.189 1.00 90.50 274 LEU A CA 1
ATOM 2194 C C . LEU A 1 274 ? -19.486 7.011 8.935 1.00 90.50 274 LEU A C 1
ATOM 2196 O O . LEU A 1 274 ? -20.507 7.363 8.346 1.00 90.50 274 LEU A O 1
ATOM 2200 N N . SER A 1 275 ? -18.546 7.885 9.308 1.00 91.69 275 SER A N 1
ATOM 2201 C CA . SER A 1 275 ? -18.649 9.300 8.941 1.00 91.69 275 SER A CA 1
ATOM 2202 C C . SER A 1 275 ? -18.618 9.472 7.419 1.00 91.69 275 SER A C 1
ATOM 2204 O O . SER A 1 275 ? -17.978 8.691 6.706 1.00 91.69 275 SER A O 1
ATOM 2206 N N . THR A 1 276 ? -19.265 10.524 6.920 1.00 92.50 276 THR A N 1
ATOM 2207 C CA . THR A 1 276 ? -19.297 10.849 5.488 1.00 92.50 276 THR A CA 1
ATOM 2208 C C . THR A 1 276 ? -17.890 10.957 4.898 1.00 92.50 276 THR A C 1
ATOM 2210 O O . THR A 1 276 ? -17.631 10.455 3.808 1.00 92.50 276 THR A O 1
ATOM 2213 N N . GLU A 1 277 ? -16.950 11.555 5.632 1.00 88.75 277 GLU A N 1
ATOM 2214 C CA . GLU A 1 277 ? -15.553 11.690 5.215 1.00 88.75 277 GLU A CA 1
ATOM 2215 C C . GLU A 1 277 ? -14.898 10.323 5.023 1.00 88.75 277 GLU A C 1
ATOM 2217 O O . GLU A 1 277 ? -14.200 10.109 4.032 1.00 88.75 277 GLU A O 1
ATOM 2222 N N . ARG A 1 278 ? -15.164 9.372 5.928 1.00 88.50 278 ARG A N 1
ATOM 2223 C CA . ARG A 1 278 ? -14.616 8.018 5.819 1.00 88.50 278 ARG A CA 1
ATOM 2224 C C . ARG A 1 278 ? -15.221 7.254 4.646 1.00 88.50 278 ARG A C 1
ATOM 2226 O O . ARG A 1 278 ? -14.489 6.584 3.923 1.00 88.50 278 ARG A O 1
ATOM 2233 N N . GLN A 1 279 ? -16.524 7.382 4.417 1.00 92.88 279 GLN A N 1
ATOM 2234 C CA . GLN A 1 279 ? -17.166 6.772 3.250 1.00 92.88 279 GLN A CA 1
ATOM 2235 C C . GLN A 1 279 ? -16.572 7.318 1.941 1.00 92.88 279 GLN A C 1
ATOM 2237 O O . GLN A 1 279 ? -16.264 6.547 1.029 1.00 92.88 279 GLN A O 1
ATOM 2242 N N . ILE A 1 280 ? -16.349 8.638 1.860 1.00 93.56 280 ILE A N 1
ATOM 2243 C CA . ILE A 1 280 ? -15.710 9.292 0.707 1.00 93.56 280 ILE A CA 1
ATOM 2244 C C . ILE A 1 280 ? -14.289 8.762 0.500 1.00 93.56 280 ILE A C 1
ATOM 2246 O O . ILE A 1 280 ? -13.934 8.401 -0.620 1.00 93.56 280 ILE A O 1
ATOM 2250 N N . GLU A 1 281 ? -13.490 8.689 1.562 1.00 90.94 281 GLU A N 1
ATOM 2251 C CA . GLU A 1 281 ? -12.109 8.204 1.519 1.00 90.94 281 GLU A CA 1
ATOM 2252 C C . GLU A 1 281 ? -12.021 6.763 0.988 1.00 90.94 281 GLU A C 1
ATOM 2254 O O . GLU A 1 281 ? -11.255 6.486 0.062 1.00 90.94 281 GLU A O 1
ATOM 2259 N N . ILE A 1 282 ? -12.844 5.851 1.518 1.00 94.69 282 ILE A N 1
ATOM 2260 C CA . ILE A 1 282 ? -12.899 4.451 1.066 1.00 94.69 282 ILE A CA 1
ATOM 2261 C C . ILE A 1 282 ? -13.342 4.383 -0.402 1.00 94.69 282 ILE A C 1
ATOM 2263 O O . ILE A 1 282 ? -12.696 3.719 -1.211 1.00 94.69 282 ILE A O 1
ATOM 2267 N N . THR A 1 283 ? -14.379 5.139 -0.775 1.00 95.88 283 THR A N 1
ATOM 2268 C CA . THR A 1 283 ? -14.885 5.189 -2.157 1.00 95.88 283 THR A CA 1
ATOM 2269 C C . THR A 1 283 ? -13.822 5.698 -3.136 1.00 95.88 283 THR A C 1
ATOM 2271 O O . THR A 1 283 ? -13.686 5.186 -4.247 1.00 95.88 283 THR A O 1
ATOM 2274 N N . GLN A 1 284 ? -13.047 6.715 -2.755 1.00 94.50 284 GLN A N 1
ATOM 2275 C CA . GLN A 1 284 ? -11.967 7.244 -3.591 1.00 94.50 284 GLN A CA 1
ATOM 2276 C C . GLN A 1 284 ? -10.856 6.210 -3.798 1.00 94.50 284 GLN A C 1
ATOM 2278 O O . GLN A 1 284 ? -10.391 6.037 -4.926 1.00 94.50 284 GLN A O 1
ATOM 2283 N N . ARG A 1 285 ? -10.468 5.491 -2.737 1.00 95.44 285 ARG A N 1
ATOM 2284 C CA . ARG A 1 285 ? -9.467 4.415 -2.805 1.00 95.44 28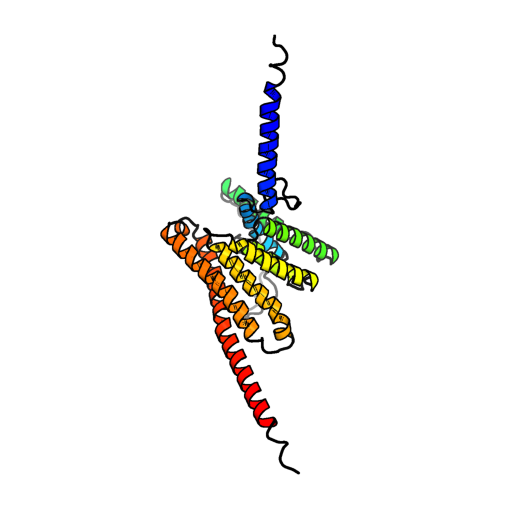5 ARG A CA 1
ATOM 2285 C C . ARG A 1 285 ? -9.938 3.257 -3.679 1.00 95.44 285 ARG A C 1
ATOM 2287 O O . ARG A 1 285 ? -9.176 2.805 -4.531 1.00 95.44 285 ARG A O 1
ATOM 2294 N N . GLN A 1 286 ? -11.195 2.838 -3.533 1.00 97.31 286 GLN A N 1
ATOM 2295 C CA . GLN A 1 286 ? -11.809 1.830 -4.395 1.00 97.31 286 GLN A CA 1
ATOM 2296 C C . GLN A 1 286 ? -11.749 2.258 -5.866 1.00 97.31 286 GLN A C 1
ATOM 2298 O O . GLN A 1 286 ? -11.188 1.541 -6.690 1.00 97.31 286 GLN A O 1
ATOM 2303 N N . ARG A 1 287 ? -12.240 3.461 -6.193 1.00 96.88 287 ARG A N 1
ATOM 2304 C CA . ARG A 1 287 ? -12.231 3.977 -7.574 1.00 96.88 287 ARG A CA 1
ATOM 2305 C C . ARG A 1 287 ? -10.827 4.035 -8.165 1.00 96.88 287 ARG A C 1
ATOM 2307 O O . ARG A 1 287 ? -10.641 3.743 -9.344 1.00 96.88 287 ARG A O 1
ATOM 2314 N N . PHE A 1 288 ? -9.839 4.452 -7.375 1.00 95.12 288 PHE A N 1
ATOM 2315 C CA . PHE A 1 288 ? -8.446 4.465 -7.813 1.00 95.12 288 PHE A CA 1
ATOM 2316 C C . PHE A 1 288 ? -7.949 3.049 -8.139 1.00 95.12 288 PHE A C 1
ATOM 2318 O O . PHE A 1 288 ? -7.351 2.833 -9.198 1.00 95.12 288 PHE A O 1
ATOM 2325 N N . ALA A 1 289 ? -8.243 2.082 -7.268 1.00 96.00 289 ALA A N 1
ATOM 2326 C CA . ALA A 1 289 ? -7.834 0.701 -7.461 1.00 96.00 289 ALA A CA 1
ATOM 2327 C C . ALA A 1 289 ? -8.523 0.060 -8.681 1.00 96.00 289 ALA A C 1
ATOM 2329 O O . ALA A 1 289 ? -7.852 -0.528 -9.524 1.00 96.00 289 ALA A O 1
ATOM 2330 N N . GLU A 1 290 ? -9.831 0.248 -8.854 1.00 96.94 290 GLU A N 1
ATOM 2331 C CA . GLU A 1 290 ? -10.583 -0.252 -10.014 1.00 96.94 290 GLU A CA 1
ATOM 2332 C C . GLU A 1 290 ? -10.061 0.324 -11.335 1.00 96.94 290 GLU A C 1
ATOM 2334 O O . GLU A 1 290 ? -9.806 -0.413 -12.288 1.00 96.94 290 GLU A O 1
ATOM 2339 N N . ARG A 1 291 ? -9.828 1.643 -11.394 1.00 96.00 291 ARG A N 1
ATOM 2340 C CA . ARG A 1 291 ? -9.283 2.296 -12.596 1.00 96.00 291 ARG A CA 1
ATOM 2341 C C . ARG A 1 291 ? -7.920 1.743 -12.990 1.00 96.00 291 ARG A C 1
ATOM 2343 O O . ARG A 1 291 ? -7.648 1.592 -14.181 1.00 96.00 291 ARG A O 1
ATOM 2350 N N . THR A 1 292 ? -7.078 1.471 -11.998 1.00 92.50 292 THR A N 1
ATOM 2351 C CA . THR A 1 292 ? -5.752 0.880 -12.207 1.00 92.50 292 THR A CA 1
ATOM 2352 C C . THR A 1 292 ? -5.879 -0.582 -12.632 1.00 92.50 292 THR A C 1
ATOM 2354 O O . THR A 1 292 ? -5.199 -1.014 -13.558 1.00 92.50 292 THR A O 1
ATOM 2357 N N . PHE A 1 293 ? -6.805 -1.327 -12.026 1.00 96.75 293 PHE A N 1
ATOM 2358 C CA . PHE A 1 293 ? -7.050 -2.734 -12.325 1.00 96.75 293 PHE A CA 1
ATOM 2359 C C . PHE A 1 293 ? -7.484 -2.974 -13.779 1.00 96.75 293 PHE A C 1
ATOM 2361 O O . PHE A 1 293 ? -6.954 -3.868 -14.436 1.00 96.75 293 PHE A O 1
ATOM 2368 N N . VAL A 1 294 ? -8.367 -2.130 -14.322 1.00 95.62 294 VAL A N 1
ATOM 2369 C CA . VAL A 1 294 ? -8.828 -2.234 -15.722 1.00 95.62 294 VAL A CA 1
ATOM 2370 C C . VAL A 1 294 ? -7.670 -2.133 -16.729 1.00 95.62 294 VAL A C 1
ATOM 2372 O O . VAL A 1 294 ? -7.745 -2.695 -17.820 1.00 95.62 294 VAL A O 1
ATOM 2375 N N . GLN A 1 295 ? -6.555 -1.481 -16.374 1.00 95.12 295 GLN A N 1
ATOM 2376 C CA . GLN A 1 295 ? -5.403 -1.368 -17.277 1.00 95.12 295 GLN A CA 1
ATOM 2377 C C . GLN A 1 295 ? -4.729 -2.717 -17.563 1.00 95.12 295 GLN A C 1
ATOM 2379 O O . GLN A 1 295 ? -4.138 -2.873 -18.633 1.00 95.12 295 GLN A O 1
ATOM 2384 N N . PHE A 1 296 ? -4.838 -3.702 -16.661 1.00 96.25 296 PHE A N 1
ATOM 2385 C CA . PHE A 1 296 ? -4.223 -5.017 -16.861 1.00 96.25 296 PHE A CA 1
ATOM 2386 C C . PHE A 1 296 ? -4.744 -5.714 -18.120 1.00 96.25 296 PHE A C 1
ATOM 2388 O O . PHE A 1 296 ? -3.948 -6.302 -18.845 1.00 96.25 296 PHE A O 1
ATOM 2395 N N . GLU A 1 297 ? -6.037 -5.604 -18.432 1.00 95.06 297 GLU A N 1
ATOM 2396 C CA . GLU A 1 297 ? -6.618 -6.233 -19.627 1.00 95.06 297 GLU A CA 1
ATOM 2397 C C . GLU A 1 297 ? -5.974 -5.702 -20.910 1.00 95.06 297 GLU A C 1
ATOM 2399 O O . GLU A 1 297 ? -5.530 -6.473 -21.763 1.00 95.06 297 GLU A O 1
ATOM 2404 N N . ALA A 1 298 ? -5.839 -4.377 -21.013 1.00 94.62 298 ALA A N 1
ATOM 2405 C CA . ALA A 1 298 ? -5.190 -3.737 -22.150 1.00 94.62 298 ALA A CA 1
ATOM 2406 C C . ALA A 1 298 ? -3.697 -4.096 -22.239 1.00 94.62 298 ALA A C 1
ATOM 2408 O O . ALA A 1 298 ? -3.167 -4.290 -23.334 1.00 94.62 298 ALA A O 1
ATOM 2409 N N . MET A 1 299 ? -3.001 -4.198 -21.102 1.00 94.94 299 MET A N 1
ATOM 2410 C CA . MET A 1 299 ? -1.593 -4.604 -21.069 1.00 94.94 299 MET A CA 1
ATOM 2411 C C . MET A 1 299 ? -1.405 -6.056 -21.516 1.00 94.94 299 MET A C 1
ATOM 2413 O O . MET A 1 299 ? -0.512 -6.328 -22.316 1.00 94.94 299 MET A O 1
ATOM 2417 N N . ILE A 1 300 ? -2.264 -6.966 -21.052 1.00 96.44 300 ILE A N 1
ATOM 2418 C CA . ILE A 1 300 ? -2.236 -8.386 -21.417 1.00 96.44 300 ILE A CA 1
ATOM 2419 C C . ILE A 1 300 ? -2.510 -8.560 -22.907 1.00 96.44 300 ILE A C 1
ATOM 2421 O O . ILE A 1 300 ? -1.749 -9.247 -23.582 1.00 96.44 300 ILE A O 1
ATOM 2425 N N . ALA A 1 301 ? -3.536 -7.889 -23.440 1.00 95.00 301 ALA A N 1
ATOM 2426 C CA . ALA A 1 301 ? -3.862 -7.955 -24.861 1.00 95.00 301 ALA A CA 1
ATOM 2427 C C . ALA A 1 301 ? -2.680 -7.515 -25.743 1.00 95.00 301 ALA A C 1
ATOM 2429 O O . ALA A 1 301 ? -2.371 -8.170 -26.738 1.00 95.00 301 ALA A O 1
ATOM 2430 N N . ARG A 1 302 ? -1.971 -6.444 -25.353 1.00 93.44 302 ARG A N 1
ATOM 2431 C CA . ARG A 1 302 ? -0.758 -5.993 -26.055 1.00 93.44 302 ARG A CA 1
ATOM 2432 C C . ARG A 1 302 ? 0.383 -7.007 -25.965 1.00 93.44 302 ARG A C 1
ATOM 2434 O O . ARG A 1 302 ? 1.040 -7.257 -26.971 1.00 93.44 302 ARG A O 1
ATOM 2441 N N . ALA A 1 303 ? 0.614 -7.590 -24.789 1.00 93.19 303 ALA A N 1
ATOM 2442 C CA . ALA A 1 303 ? 1.670 -8.581 -24.591 1.00 93.19 303 ALA A CA 1
ATOM 2443 C C . ALA A 1 303 ? 1.409 -9.877 -25.385 1.00 93.19 303 ALA A C 1
ATOM 2445 O O . ALA A 1 303 ? 2.322 -10.403 -26.019 1.00 93.19 303 ALA A O 1
ATOM 2446 N N . ASP A 1 304 ? 0.163 -10.360 -25.404 1.00 92.94 304 ASP A N 1
ATOM 2447 C CA . ASP A 1 304 ? -0.237 -11.565 -26.145 1.00 92.94 304 ASP A CA 1
ATOM 2448 C C . ASP A 1 304 ? -0.156 -11.348 -27.673 1.00 92.94 304 ASP A C 1
ATOM 2450 O O . ASP A 1 304 ? 0.308 -12.228 -28.405 1.00 92.94 304 ASP A O 1
ATOM 2454 N N . ALA A 1 305 ? -0.521 -10.155 -28.159 1.00 90.81 305 ALA A N 1
ATOM 2455 C CA . ALA A 1 305 ? -0.375 -9.790 -29.570 1.00 90.81 305 ALA A CA 1
ATOM 2456 C C . ALA A 1 305 ? 1.100 -9.722 -30.008 1.00 90.81 305 ALA A C 1
ATOM 2458 O O . ALA A 1 305 ? 1.456 -10.256 -31.057 1.00 90.81 305 ALA A O 1
ATOM 2459 N N . ALA A 1 306 ? 1.970 -9.118 -29.189 1.00 86.50 306 ALA A N 1
ATOM 2460 C CA . ALA A 1 306 ? 3.402 -9.028 -29.477 1.00 86.50 306 ALA A CA 1
ATOM 2461 C C . ALA A 1 306 ? 4.078 -10.408 -29.525 1.00 86.50 306 ALA A C 1
ATOM 2463 O O . ALA A 1 306 ? 4.937 -10.647 -30.371 1.00 86.50 306 ALA A O 1
ATOM 2464 N N . LYS A 1 307 ? 3.665 -11.332 -28.649 1.00 86.31 307 LYS A N 1
ATOM 2465 C CA . LYS A 1 307 ? 4.162 -12.710 -28.663 1.00 86.31 307 LYS A CA 1
ATOM 2466 C C . LYS A 1 307 ? 3.784 -13.436 -29.957 1.00 86.31 307 LYS A C 1
ATOM 2468 O O . LYS A 1 307 ? 4.649 -14.020 -30.597 1.00 86.31 307 LYS A O 1
ATOM 2473 N N . SER A 1 308 ? 2.519 -13.330 -30.364 1.00 83.12 308 SER A N 1
ATOM 2474 C CA . SER A 1 308 ? 2.014 -13.987 -31.578 1.00 83.12 308 SER A CA 1
ATOM 2475 C C . SER A 1 308 ? 2.745 -13.506 -32.842 1.00 83.12 308 SER A C 1
ATOM 2477 O O . SER A 1 308 ? 3.076 -14.310 -33.704 1.00 83.12 308 SER A O 1
ATOM 2479 N N . ALA A 1 309 ? 3.067 -12.209 -32.924 1.00 80.19 309 ALA A N 1
ATOM 2480 C CA . ALA A 1 309 ? 3.815 -11.645 -34.050 1.00 80.19 309 ALA A CA 1
ATOM 2481 C C . ALA A 1 309 ? 5.274 -12.141 -34.133 1.00 80.19 309 ALA A C 1
ATOM 2483 O O . ALA A 1 309 ? 5.803 -12.308 -35.230 1.00 80.19 309 ALA A O 1
ATOM 2484 N N . ASN A 1 310 ? 5.925 -12.386 -32.991 1.00 76.06 310 ASN A N 1
ATOM 2485 C CA . ASN A 1 310 ? 7.285 -12.932 -32.963 1.00 76.06 310 ASN A CA 1
ATOM 2486 C C . ASN A 1 310 ? 7.313 -14.418 -33.349 1.00 76.06 310 ASN A C 1
ATOM 2488 O O . ASN A 1 310 ? 8.190 -14.822 -34.111 1.00 76.06 310 ASN A O 1
ATOM 2492 N N . ASP A 1 311 ? 6.332 -15.199 -32.886 1.00 76.38 311 ASP A N 1
ATOM 2493 C CA . ASP A 1 311 ? 6.232 -16.630 -33.196 1.00 76.38 311 ASP A CA 1
ATOM 2494 C C . ASP A 1 311 ? 5.991 -16.867 -34.710 1.00 76.38 311 ASP A C 1
ATOM 2496 O O . ASP A 1 311 ? 6.524 -17.813 -35.287 1.00 76.38 311 ASP A O 1
ATOM 2500 N N . GLU A 1 312 ? 5.252 -15.984 -35.397 1.00 65.81 312 GLU A N 1
ATOM 2501 C CA 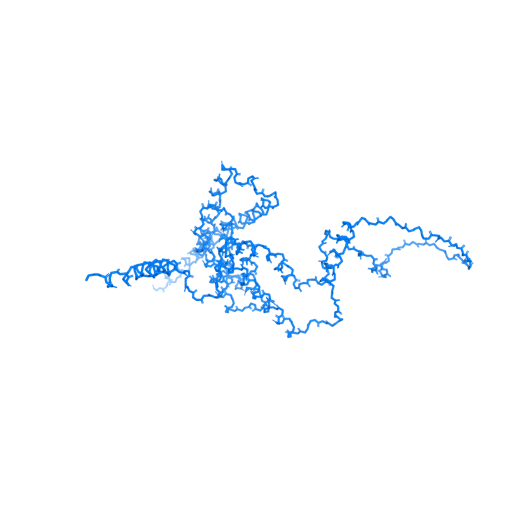. GLU A 1 312 ? 5.043 -16.060 -36.857 1.00 65.81 312 GLU A CA 1
ATOM 2502 C C . GLU A 1 312 ? 6.283 -15.647 -37.679 1.00 65.81 312 GLU A C 1
ATOM 2504 O O . GLU A 1 312 ? 6.530 -16.198 -38.756 1.00 65.81 312 GLU A O 1
ATOM 2509 N N . GLY A 1 313 ? 7.092 -14.708 -37.175 1.00 60.78 313 GLY A N 1
ATOM 2510 C CA . GLY A 1 313 ? 8.319 -14.250 -37.839 1.00 60.78 313 GLY A CA 1
ATOM 2511 C C . GLY A 1 313 ? 9.459 -15.275 -37.815 1.00 60.78 313 GLY A C 1
ATOM 2512 O O . GLY A 1 313 ? 10.229 -15.355 -38.771 1.00 60.78 313 GLY A O 1
ATOM 2513 N N . GLU A 1 314 ? 9.545 -16.087 -36.759 1.00 57.72 314 GLU A N 1
ATOM 2514 C CA . GLU A 1 314 ? 10.585 -17.113 -36.588 1.00 57.72 314 GLU A CA 1
ATOM 2515 C C . GLU A 1 314 ? 10.316 -18.372 -37.441 1.00 57.72 314 GLU A C 1
ATOM 2517 O O . GLU A 1 314 ? 11.239 -19.012 -37.948 1.00 57.72 314 GLU A O 1
ATOM 2522 N N . VAL A 1 315 ? 9.043 -18.688 -37.711 1.00 57.84 315 VAL A N 1
ATOM 2523 C CA . VAL A 1 315 ? 8.666 -19.781 -38.627 1.00 57.84 315 VAL A CA 1
ATOM 2524 C C . VAL A 1 315 ? 8.992 -19.425 -40.084 1.00 57.84 315 VAL A C 1
ATOM 2526 O O . VAL A 1 315 ? 9.424 -20.292 -40.847 1.00 57.84 315 VAL A O 1
ATOM 2529 N N . ALA A 1 316 ? 8.857 -18.154 -40.474 1.00 56.00 316 ALA A N 1
ATOM 2530 C CA . ALA A 1 316 ? 9.142 -1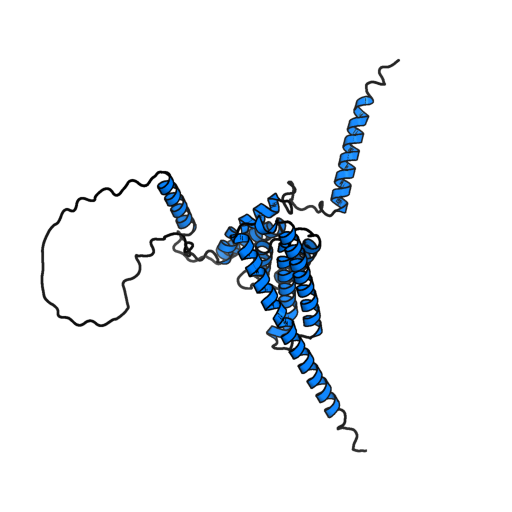7.699 -41.835 1.00 56.00 316 ALA A CA 1
ATOM 2531 C C . ALA A 1 316 ? 10.643 -17.704 -42.191 1.00 56.00 316 ALA A C 1
ATOM 2533 O O . ALA A 1 316 ? 10.985 -17.900 -43.356 1.00 56.00 316 ALA A O 1
ATOM 2534 N N . THR A 1 317 ? 11.542 -17.534 -41.216 1.00 55.06 317 THR A N 1
ATOM 2535 C CA . THR A 1 317 ? 13.000 -17.570 -41.437 1.00 55.06 317 THR A CA 1
ATOM 2536 C C . THR A 1 317 ? 13.589 -18.982 -41.400 1.00 55.06 317 THR A C 1
ATOM 2538 O O . THR A 1 317 ? 14.625 -19.213 -42.015 1.00 55.06 317 THR A O 1
ATOM 2541 N N . SER A 1 318 ? 12.922 -19.950 -40.762 1.00 53.84 318 SER A N 1
ATOM 2542 C CA . SER A 1 318 ? 13.397 -21.346 -40.694 1.00 53.84 318 SER A CA 1
ATOM 2543 C C . SER A 1 318 ? 13.190 -22.174 -41.976 1.00 53.84 318 SER A C 1
ATOM 2545 O O . SER A 1 318 ? 13.819 -23.214 -42.133 1.00 53.84 318 SER A O 1
ATOM 2547 N N . ASN A 1 319 ? 12.367 -21.704 -42.922 1.00 54.25 319 ASN A N 1
ATOM 2548 C CA . ASN A 1 319 ? 12.094 -22.391 -44.196 1.00 54.25 319 ASN A CA 1
ATOM 2549 C C . ASN A 1 319 ? 12.957 -21.890 -45.378 1.00 54.25 319 ASN A C 1
ATOM 2551 O O . ASN A 1 319 ? 12.668 -22.224 -46.527 1.00 54.25 319 ASN A O 1
ATOM 2555 N N . GLY A 1 320 ? 13.977 -21.059 -45.123 1.00 52.97 320 GLY A N 1
ATOM 2556 C CA . GLY A 1 320 ? 14.797 -20.420 -46.163 1.00 52.97 320 GLY A CA 1
ATOM 2557 C C . GLY A 1 320 ? 16.117 -21.114 -46.525 1.00 52.97 320 GLY A C 1
ATOM 2558 O O . GLY A 1 320 ? 16.651 -20.815 -47.587 1.00 52.97 320 GLY A O 1
ATOM 2559 N N . ASP A 1 321 ? 16.624 -22.037 -45.697 1.00 52.44 321 ASP A N 1
ATOM 2560 C CA . ASP A 1 321 ? 18.006 -22.554 -45.817 1.00 52.44 321 ASP A CA 1
ATOM 2561 C C . ASP A 1 321 ? 18.120 -24.030 -46.267 1.00 52.44 321 ASP A C 1
ATOM 2563 O O . ASP A 1 321 ? 19.217 -24.581 -46.318 1.00 52.44 321 ASP A O 1
ATOM 2567 N N . GLU A 1 322 ? 17.021 -24.681 -46.665 1.00 52.59 322 GLU A N 1
ATOM 2568 C CA . GLU A 1 322 ? 17.029 -26.044 -47.237 1.00 52.59 322 GLU A CA 1
ATOM 2569 C C . GLU A 1 322 ? 16.633 -26.038 -48.726 1.00 52.59 322 GLU A C 1
ATOM 2571 O O . GLU A 1 322 ? 15.680 -26.683 -49.159 1.00 52.59 322 GLU A O 1
ATOM 2576 N N . ALA A 1 323 ? 17.358 -25.273 -49.543 1.00 51.69 323 ALA A N 1
ATOM 2577 C CA . ALA A 1 323 ? 17.249 -25.349 -51.000 1.00 51.69 323 ALA A CA 1
ATOM 2578 C C . ALA A 1 323 ? 18.578 -24.999 -51.686 1.00 51.69 323 ALA A C 1
ATOM 2580 O O . ALA A 1 323 ? 18.629 -24.067 -52.474 1.00 51.69 323 ALA A O 1
ATOM 2581 N N . ASP A 1 324 ? 19.651 -25.724 -51.358 1.00 53.16 324 ASP A N 1
ATOM 2582 C CA . ASP A 1 324 ? 20.784 -25.946 -52.269 1.00 53.16 324 ASP A CA 1
ATOM 2583 C C . ASP A 1 324 ? 21.673 -27.084 -51.733 1.00 53.16 324 ASP A C 1
ATOM 2585 O O . ASP A 1 324 ? 22.568 -26.884 -50.910 1.00 53.16 324 ASP A O 1
ATOM 2589 N N . ASN A 1 325 ? 21.383 -28.306 -52.188 1.00 42.31 325 ASN A N 1
ATOM 2590 C CA . ASN A 1 325 ? 22.325 -29.425 -52.302 1.00 42.31 325 ASN A CA 1
ATOM 2591 C C . ASN A 1 325 ? 21.803 -30.436 -53.327 1.00 42.31 325 ASN A C 1
ATOM 2593 O O . ASN A 1 325 ? 20.625 -30.842 -53.211 1.00 42.31 325 ASN A O 1
#

pLDDT: mean 76.02, std 20.86, range [30.88, 98.56]